Protein AF-A0A496R1T3-F1 (afdb_monomer)

Solvent-accessible surface area (backbone atoms only — not comparable to full-atom values): 15793 Å² total; per-residue (Å²): 107,71,76,60,52,55,61,64,34,59,62,26,59,26,35,35,43,30,29,29,73,72,71,36,55,93,77,32,65,28,34,43,24,35,41,36,30,71,54,99,88,40,84,46,72,52,72,82,45,77,46,49,70,87,50,80,27,52,88,63,55,37,77,78,79,45,58,57,41,78,50,50,52,83,79,49,95,59,96,54,67,62,64,52,44,70,74,50,33,68,53,67,71,58,46,65,71,72,42,83,74,76,71,56,28,39,38,38,36,47,56,90,53,44,37,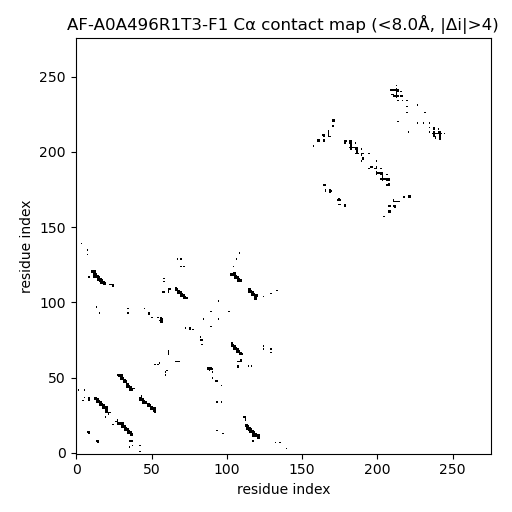38,36,40,31,32,54,68,74,85,86,52,74,66,54,54,53,52,49,50,54,51,50,53,49,53,50,50,55,50,51,51,53,53,50,50,52,50,51,54,50,51,49,52,51,51,50,50,49,51,23,44,56,39,32,64,63,43,98,55,56,68,65,54,48,53,50,49,14,53,49,42,20,53,50,34,46,73,72,68,48,56,69,69,57,12,54,48,45,13,61,56,47,40,48,66,59,40,12,44,62,82,43,60,71,68,65,62,47,86,74,83,74,52,78,67,54,47,57,56,58,62,44,21,55,58,45,22,50,51,53,55,50,49,55,59,66,68,53,79,67,77,74,78,85,70,78,72,72,77,76,79,70,82,83,78,86,88,76,83,89,129

Foldseek 3Di:
DQVLLVVVQVQFQKKKKWFFPVLFVVPGQWIWIWMWGDDPNDIDIDDIDIGGPPDPA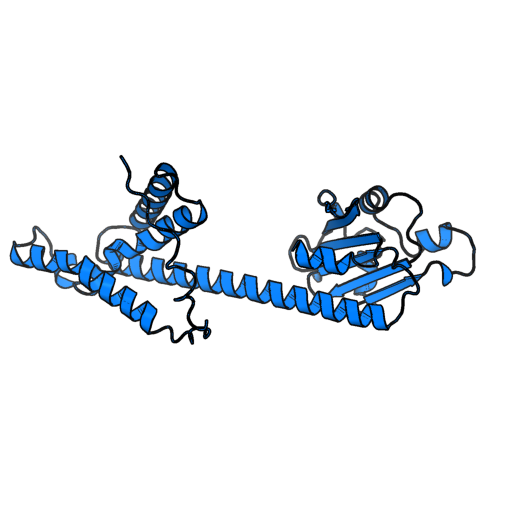VQNVCVPDDQKDKDALVVDPDPDPVVVCVNHPDDVSNDVVSDDDAFRIWMWGDDRTMIMITGHGHDDDDVVVVVVVVVSVVVVVVVVVVVVVVVVVVVVVLVVLLVLLQVLCVLPPDDSVVLQVQLVVQLVVCVVVVHDNVVSNVRSSCSSLQQSLSVVPSPLSNDPDDDDPVSVVVSVCSNVSSVVVVVVVVVVPPPPPPPPPDPVPVPPPPDDDDDD

pLDDT: mean 76.3, std 15.64, range [31.02, 96.81]

Structure (mmCIF, N/CA/C/O backbone):
data_AF-A0A496R1T3-F1
#
_entry.id   AF-A0A496R1T3-F1
#
loop_
_atom_site.group_PDB
_atom_site.id
_atom_site.type_symbol
_atom_site.label_atom_id
_atom_site.label_alt_id
_atom_site.label_comp_id
_atom_site.label_asym_id
_atom_site.label_entity_id
_atom_site.label_seq_id
_atom_site.pdbx_PDB_ins_code
_atom_site.Cartn_x
_atom_site.Cartn_y
_atom_site.Cartn_z
_atom_site.occupancy
_atom_site.B_iso_or_equiv
_atom_site.auth_seq_id
_atom_site.auth_comp_id
_atom_site.auth_asym_id
_atom_site.auth_atom_id
_atom_site.pdbx_PDB_model_num
ATOM 1 N N . MET A 1 1 ? 0.127 5.189 -9.008 1.00 46.97 1 MET A N 1
ATOM 2 C CA . MET A 1 1 ? 1.028 4.352 -9.832 1.00 46.97 1 MET A CA 1
ATOM 3 C C . MET A 1 1 ? 0.941 4.765 -11.296 1.00 46.97 1 MET A C 1
ATOM 5 O O . MET A 1 1 ? 1.967 5.135 -11.834 1.00 46.97 1 MET A O 1
ATOM 9 N N . LEU A 1 2 ? -0.257 4.843 -11.892 1.00 46.09 2 LEU A N 1
ATOM 10 C CA . LEU A 1 2 ? -0.454 5.282 -13.287 1.00 46.09 2 LEU A CA 1
ATOM 11 C C . LEU A 1 2 ? 0.242 6.611 -13.676 1.00 46.09 2 LEU A C 1
ATOM 13 O O . LEU A 1 2 ? 0.930 6.594 -14.689 1.00 46.09 2 LEU A O 1
ATOM 17 N N . PRO A 1 3 ? 0.190 7.706 -12.879 1.00 49.66 3 PRO A N 1
ATOM 18 C CA . PRO A 1 3 ? 0.838 8.973 -13.257 1.00 49.66 3 PRO A CA 1
ATOM 19 C C . PRO A 1 3 ? 2.373 8.926 -13.213 1.00 49.66 3 PRO A C 1
ATOM 21 O O . PRO A 1 3 ? 3.046 9.712 -13.868 1.00 49.66 3 PRO A O 1
ATOM 24 N N . ILE A 1 4 ? 2.922 8.019 -12.397 1.00 56.12 4 ILE A N 1
ATOM 25 C CA . ILE A 1 4 ? 4.369 7.828 -12.235 1.00 56.12 4 ILE A CA 1
ATOM 26 C C . ILE A 1 4 ? 4.884 6.955 -13.378 1.00 56.12 4 ILE A C 1
ATOM 28 O O . ILE A 1 4 ? 5.899 7.257 -13.982 1.00 56.12 4 ILE A O 1
ATOM 32 N N . VAL A 1 5 ? 4.155 5.892 -13.724 1.00 57.41 5 VAL A N 1
ATOM 33 C CA . VAL A 1 5 ? 4.548 5.019 -14.835 1.00 57.41 5 VAL A CA 1
ATOM 34 C C . VAL A 1 5 ? 4.438 5.758 -16.171 1.00 57.41 5 VAL A C 1
ATOM 36 O O . VAL A 1 5 ? 5.324 5.607 -17.003 1.00 57.41 5 VAL A O 1
ATOM 39 N N . SER A 1 6 ? 3.421 6.611 -16.357 1.00 59.03 6 SER A N 1
ATOM 40 C CA . SER A 1 6 ? 3.278 7.407 -17.582 1.00 59.03 6 SER A CA 1
ATOM 41 C C . SER A 1 6 ? 4.436 8.382 -17.807 1.00 59.03 6 SER A C 1
ATOM 43 O O . SER A 1 6 ? 4.857 8.557 -18.946 1.00 59.03 6 SER A O 1
ATOM 45 N N . SER A 1 7 ? 4.975 8.997 -16.746 1.00 63.44 7 SER A N 1
ATOM 46 C CA . SER A 1 7 ? 6.133 9.892 -16.876 1.00 63.44 7 SER A CA 1
ATOM 47 C C . SER A 1 7 ? 7.436 9.137 -17.136 1.00 63.44 7 SER A C 1
ATOM 49 O O . SER A 1 7 ? 8.342 9.689 -17.748 1.00 63.44 7 SER A O 1
ATOM 51 N N . TRP A 1 8 ? 7.531 7.873 -16.718 1.00 64.12 8 TRP A N 1
ATOM 52 C CA . TRP A 1 8 ? 8.707 7.033 -16.968 1.00 64.12 8 TRP A CA 1
ATOM 53 C C . TRP A 1 8 ? 8.706 6.422 -18.366 1.00 64.12 8 TRP A C 1
ATOM 55 O O . TRP A 1 8 ? 9.765 6.126 -18.907 1.00 64.12 8 TRP A O 1
ATOM 65 N N . THR A 1 9 ? 7.527 6.221 -18.957 1.00 62.62 9 THR A N 1
ATOM 66 C CA . THR A 1 9 ? 7.392 5.816 -20.362 1.00 62.62 9 THR A CA 1
ATOM 67 C C . THR A 1 9 ? 7.588 6.978 -21.335 1.00 62.62 9 THR A C 1
ATOM 69 O O . THR A 1 9 ? 7.660 6.749 -22.537 1.00 62.62 9 THR A O 1
ATOM 72 N N . ASP A 1 10 ? 7.675 8.222 -20.856 1.00 68.88 10 ASP A N 1
ATOM 73 C CA . ASP A 1 10 ? 7.915 9.368 -21.731 1.00 68.88 10 ASP A CA 1
ATOM 74 C C . ASP A 1 10 ? 9.342 9.312 -22.299 1.00 68.88 10 ASP A C 1
ATOM 76 O O . ASP A 1 10 ? 10.330 9.236 -21.567 1.00 68.88 10 ASP A O 1
ATOM 80 N N . GLY A 1 11 ? 9.449 9.262 -23.626 1.00 77.25 11 GLY A N 1
ATOM 81 C CA . GLY A 1 11 ? 10.714 9.046 -24.331 1.00 77.25 11 GLY A CA 1
ATOM 82 C C . GLY A 1 11 ? 11.267 7.614 -24.289 1.00 77.25 11 GLY A C 1
ATOM 83 O O . GLY A 1 11 ? 12.341 7.393 -24.846 1.00 77.25 11 GLY A O 1
ATOM 84 N N . TRP A 1 12 ? 10.564 6.644 -23.692 1.00 86.00 12 TRP A N 1
ATOM 85 C CA . TRP A 1 12 ? 10.943 5.223 -23.670 1.00 86.00 12 TRP A CA 1
ATOM 86 C C . TRP A 1 12 ? 9.886 4.364 -24.364 1.00 86.00 12 TRP A C 1
ATOM 88 O O . TRP A 1 12 ? 8.688 4.561 -24.173 1.00 86.00 12 TRP A O 1
ATOM 98 N N . ARG A 1 13 ? 10.299 3.349 -25.132 1.00 87.38 13 ARG A N 1
ATOM 99 C CA . ARG A 1 13 ? 9.341 2.430 -25.773 1.00 87.38 13 ARG A CA 1
ATOM 100 C C . ARG A 1 13 ? 8.547 1.624 -24.748 1.00 87.38 13 ARG A C 1
ATOM 102 O O . ARG A 1 13 ? 7.361 1.370 -24.948 1.00 87.38 13 ARG A O 1
ATOM 109 N N . ALA A 1 14 ? 9.205 1.185 -23.679 1.00 90.06 14 ALA A N 1
ATOM 110 C CA . ALA A 1 14 ? 8.584 0.390 -22.631 1.00 90.06 14 ALA A CA 1
ATOM 111 C C . ALA A 1 14 ? 9.395 0.424 -21.334 1.00 90.06 14 ALA A C 1
ATOM 113 O O . ALA A 1 14 ? 10.600 0.667 -21.348 1.00 90.06 14 ALA A O 1
ATOM 114 N N . VAL A 1 15 ? 8.742 0.099 -20.220 1.00 89.88 15 VAL A N 1
ATOM 115 C CA . VAL A 1 15 ? 9.370 -0.036 -18.903 1.00 89.88 15 VAL A CA 1
ATOM 116 C C . VAL A 1 15 ? 8.889 -1.318 -18.230 1.00 89.88 15 VAL A C 1
ATOM 118 O O . VAL A 1 15 ? 7.698 -1.601 -18.200 1.00 89.88 15 VAL A O 1
ATOM 121 N N . PHE A 1 16 ? 9.797 -2.103 -17.664 1.00 90.12 16 PHE A N 1
ATOM 122 C CA . PHE A 1 16 ? 9.504 -3.246 -16.808 1.00 90.12 16 PHE A CA 1
ATOM 123 C C . PHE A 1 16 ? 9.800 -2.892 -15.355 1.00 90.12 16 PHE A C 1
ATOM 125 O O . PHE A 1 16 ? 10.915 -2.490 -15.038 1.00 90.12 16 PHE A O 1
ATOM 132 N N . ILE A 1 17 ? 8.815 -3.052 -14.474 1.00 88.12 17 ILE A N 1
ATOM 133 C CA . ILE A 1 17 ? 8.939 -2.767 -13.040 1.00 88.12 17 ILE A CA 1
ATOM 134 C C . ILE A 1 17 ? 8.684 -4.057 -12.275 1.00 88.12 17 ILE A C 1
ATOM 136 O O . ILE A 1 17 ? 7.633 -4.675 -12.455 1.00 88.12 17 ILE A O 1
ATOM 140 N N . ALA A 1 18 ? 9.607 -4.446 -11.400 1.00 87.56 18 ALA A N 1
ATOM 141 C CA . ALA A 1 18 ? 9.494 -5.651 -10.590 1.00 87.56 18 ALA A CA 1
ATOM 142 C C . ALA A 1 18 ? 9.900 -5.425 -9.135 1.00 87.56 18 ALA A C 1
ATOM 144 O O . ALA A 1 18 ? 10.711 -4.555 -8.828 1.00 87.56 18 ALA A O 1
ATOM 145 N N . VAL A 1 19 ? 9.342 -6.258 -8.258 1.00 84.88 19 VAL A N 1
ATOM 146 C CA . VAL A 1 19 ? 9.676 -6.349 -6.833 1.00 84.88 19 VAL A CA 1
ATOM 147 C C . VAL A 1 19 ? 10.066 -7.781 -6.474 1.00 84.88 19 VAL A C 1
ATOM 149 O O . VAL A 1 19 ? 9.606 -8.731 -7.110 1.00 84.88 19 VAL A O 1
ATOM 152 N N . ALA A 1 20 ? 10.872 -7.964 -5.432 1.00 82.19 20 ALA A N 1
ATOM 153 C CA . ALA A 1 20 ? 11.133 -9.285 -4.864 1.00 82.19 20 ALA A CA 1
ATOM 154 C C . ALA A 1 20 ? 9.853 -9.918 -4.308 1.00 82.19 20 ALA A C 1
ATOM 156 O O . ALA A 1 20 ? 9.056 -9.258 -3.635 1.00 82.19 20 ALA A O 1
ATOM 157 N N . ASP A 1 21 ? 9.695 -11.223 -4.526 1.00 80.06 21 ASP A N 1
ATOM 158 C CA . ASP A 1 21 ? 8.526 -11.995 -4.094 1.00 80.06 21 ASP A CA 1
ATOM 159 C C . ASP A 1 21 ? 8.270 -11.969 -2.577 1.00 80.06 21 ASP A C 1
ATOM 161 O O . ASP A 1 21 ? 7.126 -12.037 -2.133 1.00 80.06 21 ASP A O 1
ATOM 165 N N . ASN A 1 22 ? 9.318 -11.799 -1.780 1.00 75.06 22 ASN A N 1
ATOM 166 C CA . ASN A 1 22 ? 9.272 -11.706 -0.322 1.00 75.06 22 ASN A CA 1
ATOM 167 C C . ASN A 1 22 ? 9.610 -10.301 0.218 1.00 75.06 22 ASN A C 1
ATOM 169 O O . ASN A 1 22 ? 9.824 -10.156 1.423 1.00 75.06 22 ASN A O 1
ATOM 173 N N . ARG A 1 23 ? 9.693 -9.279 -0.651 1.00 68.56 23 ARG A N 1
ATOM 174 C CA . ARG A 1 23 ? 10.142 -7.911 -0.304 1.00 68.56 23 ARG A CA 1
ATOM 175 C C . ARG A 1 23 ? 11.500 -7.868 0.418 1.00 68.56 23 ARG A C 1
ATOM 177 O O . ARG A 1 23 ? 11.750 -6.984 1.234 1.00 68.56 23 ARG A O 1
ATOM 184 N N . ASN A 1 24 ? 12.342 -8.869 0.166 1.00 69.19 24 ASN A N 1
ATOM 185 C CA . ASN A 1 24 ? 13.710 -8.959 0.650 1.00 69.19 24 ASN A CA 1
ATOM 186 C C . ASN A 1 24 ? 14.579 -9.584 -0.446 1.00 69.19 24 ASN A C 1
ATOM 188 O O . ASN A 1 24 ? 14.641 -10.804 -0.592 1.00 69.19 24 ASN A O 1
ATOM 192 N N . TYR A 1 25 ? 15.281 -8.738 -1.193 1.00 67.94 25 TYR A N 1
ATOM 193 C CA . TYR A 1 25 ? 16.051 -9.147 -2.367 1.00 67.94 25 TYR A CA 1
ATOM 194 C C . TYR A 1 25 ? 17.162 -10.159 -2.081 1.00 67.94 25 TYR A C 1
ATOM 196 O O . TYR A 1 25 ? 17.387 -11.059 -2.891 1.00 67.94 25 TYR A O 1
ATOM 204 N N . GLU A 1 26 ? 17.812 -10.090 -0.917 1.00 69.50 26 GLU A N 1
ATOM 205 C CA . GLU A 1 26 ? 18.853 -11.057 -0.539 1.00 69.50 26 GLU A CA 1
ATOM 206 C C . GLU A 1 26 ? 18.288 -12.479 -0.444 1.00 69.50 26 GLU A C 1
ATOM 208 O O . GLU A 1 26 ? 18.919 -13.453 -0.870 1.00 69.50 26 GLU A O 1
ATOM 213 N N . LYS A 1 27 ? 17.062 -12.586 0.076 1.00 74.19 27 LYS A N 1
ATOM 214 C CA . LYS A 1 27 ? 16.345 -13.848 0.278 1.00 74.19 27 LYS A CA 1
ATOM 215 C C . LYS A 1 27 ? 15.375 -14.179 -0.857 1.00 74.19 27 LYS A C 1
ATOM 217 O O . LYS A 1 27 ? 14.713 -15.212 -0.782 1.00 74.19 27 LYS A O 1
ATOM 222 N N . ALA A 1 28 ? 15.225 -13.300 -1.845 1.00 75.38 28 ALA A N 1
ATOM 223 C CA . ALA A 1 28 ? 14.232 -13.442 -2.901 1.00 75.38 28 ALA A CA 1
ATOM 224 C C . ALA A 1 28 ? 14.527 -14.672 -3.756 1.00 75.38 28 ALA A C 1
ATOM 226 O O . ALA A 1 28 ? 15.677 -14.926 -4.129 1.00 75.38 28 ALA A O 1
ATOM 227 N N . THR A 1 29 ? 13.476 -15.423 -4.081 1.00 82.81 29 THR A N 1
ATOM 228 C CA . THR A 1 29 ? 13.584 -16.567 -5.004 1.00 82.81 29 THR A CA 1
ATOM 229 C C . THR A 1 29 ? 13.196 -16.180 -6.425 1.00 82.81 29 THR A C 1
ATOM 231 O O . THR A 1 29 ? 13.615 -16.825 -7.384 1.00 82.81 29 THR A O 1
ATOM 234 N N . ALA A 1 30 ? 12.434 -15.095 -6.566 1.00 86.25 30 ALA A N 1
ATOM 235 C CA . ALA A 1 30 ? 12.077 -14.514 -7.844 1.00 86.25 30 ALA A CA 1
ATOM 236 C C . ALA A 1 30 ? 11.735 -13.028 -7.714 1.00 86.25 30 ALA A C 1
ATOM 238 O O . ALA A 1 30 ? 11.396 -12.523 -6.641 1.00 86.25 30 ALA A O 1
ATOM 239 N N . LEU A 1 31 ? 11.740 -12.368 -8.863 1.00 86.56 31 LEU A N 1
ATOM 240 C CA . LEU A 1 31 ? 11.174 -11.048 -9.073 1.00 86.56 31 LEU A CA 1
ATOM 241 C C . LEU A 1 31 ? 9.796 -11.204 -9.702 1.00 86.56 31 LEU A C 1
ATOM 243 O O . LEU A 1 31 ? 9.613 -12.012 -10.611 1.00 86.56 31 LEU A O 1
ATOM 247 N N . ILE A 1 32 ? 8.830 -10.431 -9.227 1.00 89.62 32 ILE A N 1
ATOM 248 C CA . ILE A 1 32 ? 7.476 -10.389 -9.769 1.00 89.62 32 ILE A CA 1
ATOM 249 C C . ILE A 1 32 ? 7.220 -8.962 -10.232 1.00 89.62 32 ILE A C 1
ATOM 251 O O . ILE A 1 32 ? 7.352 -8.018 -9.452 1.00 89.62 32 ILE A O 1
ATOM 255 N N . GLY A 1 33 ? 6.875 -8.801 -11.504 1.00 90.44 33 GLY A N 1
ATOM 256 C CA . GLY A 1 33 ? 6.740 -7.483 -12.105 1.00 90.44 33 GLY A CA 1
ATOM 257 C C . GLY A 1 33 ? 5.793 -7.423 -13.286 1.00 90.44 33 GLY A C 1
ATOM 258 O O . GLY A 1 33 ? 5.216 -8.424 -13.697 1.00 90.44 33 GLY A O 1
ATOM 259 N N . HIS A 1 34 ? 5.656 -6.226 -13.838 1.00 92.75 34 HIS A N 1
ATOM 260 C CA . HIS A 1 34 ? 4.832 -5.936 -15.003 1.00 92.75 34 HIS A CA 1
ATOM 261 C C . HIS A 1 34 ? 5.638 -5.104 -15.996 1.00 92.75 34 HIS A C 1
ATOM 263 O O . HIS A 1 34 ? 6.414 -4.231 -15.601 1.00 92.75 34 HIS A O 1
ATOM 269 N N . ALA A 1 35 ? 5.450 -5.375 -17.284 1.00 91.44 35 ALA A N 1
ATOM 270 C CA . ALA A 1 35 ? 5.918 -4.513 -18.356 1.00 91.44 35 ALA A CA 1
ATOM 271 C C . ALA A 1 35 ? 4.822 -3.510 -18.727 1.00 91.44 35 ALA A C 1
ATOM 273 O O . ALA A 1 35 ? 3.636 -3.828 -18.658 1.00 91.44 35 ALA A O 1
ATOM 274 N N . PHE A 1 36 ? 5.225 -2.309 -19.113 1.00 91.19 36 PHE A N 1
ATOM 275 C CA . PHE A 1 36 ? 4.362 -1.179 -19.419 1.00 91.19 36 PHE A CA 1
ATOM 276 C C . PHE A 1 36 ? 4.834 -0.498 -20.699 1.00 91.19 36 PHE A C 1
ATOM 278 O O . PHE A 1 36 ? 6.037 -0.404 -20.936 1.00 91.19 36 PHE A O 1
ATOM 285 N N . ARG A 1 37 ? 3.901 -0.006 -21.513 1.00 89.62 37 ARG A N 1
ATOM 286 C CA . ARG A 1 37 ? 4.180 0.817 -22.700 1.00 89.62 37 ARG A CA 1
ATOM 287 C C . ARG A 1 37 ? 2.995 1.721 -23.014 1.00 89.62 37 ARG A C 1
ATOM 289 O O . ARG A 1 37 ? 1.890 1.453 -22.548 1.00 89.62 37 ARG A O 1
ATOM 296 N N . ILE A 1 38 ? 3.223 2.761 -23.809 1.00 85.56 38 ILE A N 1
ATOM 297 C CA . ILE A 1 38 ? 2.146 3.616 -24.315 1.00 85.56 38 ILE A CA 1
ATOM 298 C C . ILE A 1 38 ? 1.707 3.105 -25.692 1.00 85.56 38 ILE A C 1
ATOM 300 O O . ILE A 1 38 ? 2.520 3.009 -26.609 1.00 85.56 38 ILE A O 1
ATOM 304 N N . GLU A 1 39 ? 0.419 2.812 -25.851 1.00 83.31 39 GLU A N 1
ATOM 305 C CA . GLU A 1 39 ? -0.215 2.515 -27.138 1.00 83.31 39 GLU A CA 1
ATOM 306 C C . GLU A 1 39 ? -1.395 3.455 -27.358 1.00 83.31 39 GLU A C 1
ATOM 308 O O . GLU A 1 39 ? -2.288 3.539 -26.524 1.00 83.31 39 GLU A O 1
ATOM 313 N N . GLY A 1 40 ? -1.406 4.198 -28.469 1.00 81.38 40 GLY A N 1
ATOM 314 C 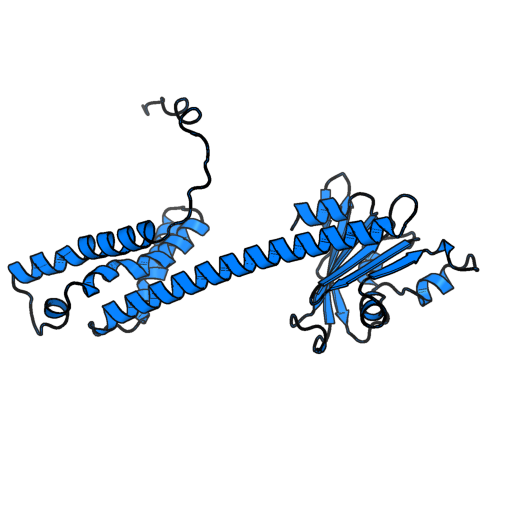CA . GLY A 1 40 ? -2.516 5.110 -28.777 1.00 81.38 40 GLY A CA 1
ATOM 315 C C . GLY A 1 40 ? -2.741 6.226 -27.743 1.00 81.38 40 GLY A C 1
ATOM 316 O O . GLY A 1 40 ? -3.828 6.789 -27.697 1.00 81.38 40 GLY A O 1
ATOM 317 N N . GLY A 1 41 ? -1.735 6.543 -26.918 1.00 80.75 41 GLY A N 1
ATOM 318 C CA . GLY A 1 41 ? -1.845 7.502 -25.811 1.00 80.75 41 GLY A CA 1
ATOM 319 C C . GLY A 1 41 ? -2.312 6.890 -24.486 1.00 80.75 41 GLY A C 1
ATOM 320 O O . GLY A 1 41 ? -2.348 7.594 -23.480 1.00 80.75 41 GLY A O 1
ATOM 321 N N . GLU A 1 42 ? -2.616 5.591 -24.454 1.00 83.19 42 GLU A N 1
ATOM 322 C CA . GLU A 1 42 ? -3.003 4.875 -23.240 1.00 83.19 42 GLU A CA 1
ATOM 323 C C . GLU A 1 42 ? -1.862 4.008 -22.706 1.00 83.19 42 GLU A C 1
ATOM 325 O O . GLU A 1 42 ? -1.066 3.442 -23.458 1.00 83.19 42 GLU A O 1
ATOM 330 N N . LEU A 1 43 ? -1.785 3.894 -21.378 1.00 84.94 43 LEU A N 1
ATOM 331 C CA . LEU A 1 43 ? -0.814 3.033 -20.715 1.00 84.94 43 LEU A CA 1
ATOM 332 C C . LEU A 1 43 ? -1.320 1.587 -20.704 1.00 84.94 43 LEU A C 1
ATOM 334 O O . LEU A 1 43 ? -2.291 1.266 -20.019 1.00 84.94 43 LEU A O 1
ATOM 338 N N . VAL A 1 44 ? -0.609 0.705 -21.399 1.00 89.88 44 VAL A N 1
ATOM 339 C CA . VAL A 1 44 ? -0.893 -0.731 -21.467 1.00 89.88 44 VAL A CA 1
ATOM 340 C C . VAL A 1 44 ? 0.094 -1.487 -20.586 1.00 89.88 44 VAL A C 1
ATOM 342 O O . VAL A 1 44 ? 1.294 -1.209 -20.617 1.00 89.88 44 VAL A O 1
ATOM 345 N N . SER A 1 45 ? -0.396 -2.458 -19.810 1.00 92.31 45 SER A N 1
ATOM 346 C CA . SER A 1 45 ? 0.423 -3.302 -18.936 1.00 92.31 45 SER A CA 1
ATOM 347 C C . SER A 1 45 ? 0.346 -4.784 -19.300 1.00 92.31 45 SER A C 1
ATOM 349 O O . SER A 1 45 ? -0.664 -5.279 -19.802 1.00 92.31 45 SER A O 1
ATOM 351 N N . SER A 1 46 ? 1.426 -5.517 -19.035 1.00 92.50 46 SER A N 1
ATOM 352 C CA . SER A 1 46 ? 1.452 -6.972 -19.147 1.00 92.50 46 SER A CA 1
ATOM 353 C C . SER A 1 46 ? 0.780 -7.637 -17.936 1.00 92.50 46 SER A C 1
ATOM 355 O O . SER A 1 46 ? 0.749 -7.061 -16.838 1.00 92.50 46 SER A O 1
ATOM 357 N N . PRO A 1 47 ? 0.356 -8.909 -18.059 1.00 92.06 47 PRO A N 1
ATOM 358 C CA . PRO A 1 47 ? 0.170 -9.778 -16.899 1.00 92.06 47 PRO A CA 1
ATOM 359 C C . PRO A 1 47 ? 1.427 -9.813 -16.016 1.00 92.06 47 PRO A C 1
ATOM 361 O O . PRO A 1 47 ? 2.517 -9.447 -16.463 1.00 92.06 47 PRO A O 1
ATOM 364 N N . ALA A 1 48 ? 1.282 -10.268 -14.770 1.00 91.56 48 ALA A N 1
ATOM 365 C CA . ALA A 1 48 ? 2.420 -10.415 -13.869 1.00 91.56 48 ALA A CA 1
ATOM 366 C C . ALA A 1 48 ? 3.434 -11.423 -14.437 1.00 91.56 48 ALA A C 1
ATOM 368 O O . ALA A 1 48 ? 3.090 -12.560 -14.761 1.00 91.56 48 ALA A O 1
ATOM 369 N N . ILE A 1 49 ? 4.690 -11.003 -14.539 1.00 91.94 49 ILE A N 1
ATOM 370 C CA . ILE A 1 49 ? 5.819 -11.795 -15.017 1.00 91.94 49 ILE A CA 1
ATOM 371 C C . ILE A 1 49 ? 6.666 -12.167 -13.803 1.00 91.94 49 ILE A C 1
ATOM 373 O O . ILE A 1 49 ? 7.128 -11.291 -13.071 1.00 91.94 49 ILE A O 1
ATOM 377 N N . ARG A 1 50 ? 6.882 -13.469 -13.600 1.00 90.94 50 ARG A N 1
ATOM 378 C CA . ARG A 1 50 ? 7.791 -13.998 -12.579 1.00 90.94 50 ARG A CA 1
ATOM 379 C C . ARG A 1 50 ? 9.127 -14.345 -13.231 1.00 90.94 50 ARG A C 1
ATOM 381 O O . ARG A 1 50 ? 9.155 -15.162 -14.143 1.00 90.94 50 ARG A O 1
ATOM 388 N N . ILE A 1 51 ? 10.212 -13.747 -12.749 1.00 88.00 51 ILE A N 1
ATOM 389 C CA . ILE A 1 51 ? 11.582 -14.008 -13.203 1.00 88.00 51 ILE A CA 1
ATOM 390 C C . ILE A 1 51 ? 12.352 -14.633 -12.038 1.00 88.00 51 ILE A C 1
ATOM 392 O O . ILE A 1 51 ? 12.603 -13.961 -11.037 1.00 88.00 51 ILE A O 1
ATOM 396 N N . GLY A 1 52 ? 12.691 -15.918 -12.141 1.00 85.00 52 GLY A N 1
ATOM 397 C CA . GLY A 1 52 ? 13.451 -16.633 -11.111 1.00 85.00 52 GLY A CA 1
ATOM 398 C C . GLY A 1 52 ? 14.905 -16.163 -11.004 1.00 85.00 52 GLY A C 1
ATOM 399 O O . GLY A 1 52 ? 15.433 -15.542 -11.931 1.00 85.00 52 GLY A O 1
ATOM 400 N N . LYS A 1 53 ? 15.542 -16.430 -9.858 1.00 81.50 53 LYS A N 1
ATOM 401 C CA . LYS A 1 53 ? 16.938 -16.048 -9.552 1.00 81.50 53 LYS A CA 1
ATOM 402 C C . LYS A 1 53 ? 17.978 -16.757 -10.420 1.00 81.50 53 LYS A C 1
ATOM 404 O O . LYS A 1 53 ? 19.088 -16.266 -10.581 1.00 81.50 53 LYS A O 1
ATOM 409 N N . GLU A 1 54 ? 17.601 -17.894 -10.984 1.00 79.31 54 GLU A N 1
ATOM 410 C CA . GLU A 1 54 ? 18.358 -18.679 -11.955 1.00 79.31 54 GLU A CA 1
ATOM 411 C C . GLU A 1 54 ? 18.381 -18.068 -13.364 1.00 79.31 54 GLU A C 1
ATOM 413 O O . GLU A 1 54 ? 19.111 -18.549 -14.222 1.00 79.31 54 GLU A O 1
ATOM 418 N N . SER A 1 55 ? 17.579 -17.030 -13.616 1.00 79.12 55 SER A N 1
ATOM 419 C CA . SER A 1 55 ? 17.538 -16.346 -14.907 1.00 79.12 55 SER A CA 1
ATOM 420 C C . SER A 1 55 ? 18.797 -15.510 -15.137 1.00 79.12 55 SER A C 1
ATOM 422 O O . SER A 1 55 ? 19.175 -14.705 -14.288 1.00 79.12 55 SER A O 1
ATOM 424 N N . ASP A 1 56 ? 19.366 -15.589 -16.340 1.00 72.62 56 ASP A N 1
ATOM 425 C CA . ASP A 1 56 ? 20.491 -14.740 -16.762 1.00 72.62 56 ASP A CA 1
ATOM 426 C C . ASP A 1 56 ? 20.088 -13.290 -17.075 1.00 72.62 56 ASP A C 1
ATOM 428 O O . ASP A 1 56 ? 20.917 -12.480 -17.510 1.00 72.62 56 ASP A O 1
ATOM 432 N N . ALA A 1 57 ? 18.810 -12.951 -16.874 1.00 75.62 57 ALA A N 1
ATOM 433 C CA . ALA A 1 57 ? 18.260 -11.670 -17.266 1.00 75.62 57 ALA A CA 1
ATOM 434 C C . ALA A 1 57 ? 18.973 -10.480 -16.597 1.00 75.62 57 ALA A C 1
ATOM 436 O O . ALA A 1 57 ? 19.335 -10.555 -15.418 1.00 75.62 57 ALA A O 1
ATOM 437 N N . PRO A 1 58 ? 19.107 -9.337 -17.307 1.00 68.31 58 PRO A N 1
ATOM 438 C CA . PRO A 1 58 ? 19.789 -8.144 -16.812 1.00 68.31 58 PRO A CA 1
ATOM 439 C C . PRO A 1 58 ? 19.356 -7.711 -15.413 1.00 68.31 58 PRO A C 1
ATOM 441 O O . PRO A 1 58 ? 20.197 -7.230 -14.656 1.00 68.31 58 PRO A O 1
ATOM 444 N N . VAL A 1 59 ? 18.086 -7.941 -15.051 1.00 68.69 59 VAL A N 1
ATOM 445 C CA . VAL A 1 59 ? 17.508 -7.690 -13.717 1.00 68.69 59 VAL A CA 1
ATOM 446 C C . VAL A 1 59 ? 18.391 -8.199 -12.566 1.00 68.69 59 VAL A C 1
ATOM 448 O O . VAL A 1 59 ? 18.446 -7.555 -11.527 1.00 68.69 59 VAL A O 1
ATOM 451 N N . TRP A 1 60 ? 19.126 -9.303 -12.747 1.00 70.38 60 TRP A N 1
ATOM 452 C CA . TRP A 1 60 ? 20.009 -9.864 -11.718 1.00 70.38 60 TRP A CA 1
ATOM 453 C C . TRP A 1 60 ? 21.464 -9.376 -11.813 1.00 70.38 60 TRP A C 1
ATOM 455 O O . TRP A 1 60 ? 22.223 -9.527 -10.855 1.00 70.38 60 TRP A O 1
ATOM 465 N N . ARG A 1 61 ? 21.879 -8.775 -12.940 1.00 64.81 61 ARG A N 1
ATOM 466 C CA . ARG A 1 61 ? 23.257 -8.292 -13.153 1.00 64.81 61 ARG A CA 1
ATOM 467 C C . ARG A 1 61 ? 23.541 -6.949 -12.466 1.00 64.81 61 ARG A C 1
ATOM 469 O O . ARG A 1 61 ? 24.646 -6.776 -11.959 1.00 64.81 61 ARG A O 1
ATOM 476 N N . SER A 1 62 ? 22.569 -6.031 -12.371 1.00 57.50 62 SER A N 1
ATOM 477 C CA . SER A 1 62 ? 22.765 -4.724 -11.692 1.00 57.50 62 SER A CA 1
ATOM 478 C C . SER A 1 62 ? 22.987 -4.831 -10.180 1.00 57.50 62 SER A C 1
ATOM 480 O O . SER A 1 62 ? 23.510 -3.906 -9.569 1.00 57.50 62 SER A O 1
ATOM 482 N N . LEU A 1 63 ? 22.708 -5.994 -9.587 1.00 55.94 63 LEU A N 1
ATOM 483 C CA . LEU A 1 63 ? 22.957 -6.279 -8.171 1.00 55.94 63 LEU A CA 1
ATOM 484 C C . LEU A 1 63 ? 24.441 -6.316 -7.797 1.00 55.94 63 LEU A C 1
ATOM 486 O O . LEU A 1 63 ? 24.775 -6.161 -6.625 1.00 55.94 63 LEU A O 1
ATOM 490 N N . LYS A 1 64 ? 25.330 -6.576 -8.762 1.00 55.38 64 LYS A N 1
ATOM 491 C CA . LYS A 1 64 ? 26.757 -6.785 -8.484 1.00 55.38 64 LYS A CA 1
ATOM 492 C C . LYS A 1 64 ? 27.616 -5.543 -8.693 1.00 55.38 64 LYS A C 1
ATOM 494 O O . LYS A 1 64 ? 28.693 -5.492 -8.112 1.00 55.38 64 LYS A O 1
ATOM 499 N N . ASP A 1 65 ? 27.171 -4.576 -9.501 1.00 53.50 65 ASP A N 1
ATOM 500 C CA . ASP A 1 65 ? 28.138 -3.691 -10.167 1.00 53.50 65 ASP A CA 1
ATOM 501 C C . ASP A 1 65 ? 27.749 -2.214 -10.331 1.00 53.50 65 ASP A C 1
ATOM 503 O O . ASP A 1 65 ? 28.369 -1.536 -11.143 1.00 53.50 65 ASP A O 1
ATOM 507 N N . LYS A 1 66 ? 26.781 -1.713 -9.543 1.00 55.88 66 LYS A N 1
ATOM 508 C CA . LYS A 1 66 ? 26.300 -0.311 -9.382 1.00 55.88 66 LYS A CA 1
ATOM 509 C C . LYS A 1 66 ? 24.780 -0.281 -9.548 1.00 55.88 66 LYS A C 1
ATOM 511 O O . LYS A 1 66 ? 24.248 -0.923 -10.446 1.00 55.88 66 LYS A O 1
ATOM 516 N N . ASN A 1 67 ? 24.104 0.548 -8.750 1.00 66.88 67 ASN A N 1
ATOM 517 C CA . ASN A 1 67 ? 22.642 0.732 -8.702 1.00 66.88 67 ASN A CA 1
ATOM 518 C C . ASN A 1 67 ? 21.956 1.014 -10.063 1.00 66.88 67 ASN A C 1
ATOM 520 O O . ASN A 1 67 ? 20.733 1.031 -10.144 1.00 66.88 67 ASN A O 1
ATOM 524 N N . CYS A 1 68 ? 22.712 1.233 -11.147 1.00 75.38 68 CYS A N 1
ATOM 525 C CA . CYS A 1 68 ? 22.183 1.403 -12.494 1.00 75.38 68 CYS A CA 1
ATOM 526 C C . CYS A 1 68 ? 23.184 0.944 -13.572 1.00 75.38 68 CYS A C 1
ATOM 528 O O . CYS A 1 68 ? 24.358 1.324 -13.542 1.00 75.38 68 CYS A O 1
ATOM 530 N N . ILE A 1 69 ? 22.694 0.172 -14.546 1.00 79.00 69 ILE A N 1
ATOM 531 C CA . ILE A 1 69 ? 23.390 -0.265 -15.761 1.00 79.00 69 ILE A CA 1
ATOM 532 C C . ILE A 1 69 ? 22.759 0.439 -16.966 1.00 79.00 69 ILE A C 1
ATOM 534 O O . ILE A 1 69 ? 21.551 0.357 -17.171 1.00 79.00 69 ILE A O 1
ATOM 538 N N . ILE A 1 70 ? 23.589 1.066 -17.800 1.00 83.12 70 ILE A N 1
ATOM 539 C CA . ILE A 1 70 ? 23.212 1.532 -19.139 1.00 83.12 70 ILE A CA 1
ATOM 540 C C . ILE A 1 70 ? 23.870 0.612 -20.162 1.00 83.12 70 ILE A C 1
ATOM 542 O O . ILE A 1 70 ? 25.071 0.362 -20.073 1.00 83.12 70 ILE A O 1
ATOM 546 N N . ALA A 1 71 ? 23.103 0.160 -21.150 1.00 84.62 71 ALA A N 1
ATOM 547 C CA . ALA A 1 71 ? 23.628 -0.613 -22.264 1.00 84.62 71 ALA A CA 1
ATOM 548 C C . ALA A 1 71 ? 23.061 -0.113 -23.592 1.00 84.62 71 ALA A C 1
ATOM 550 O O . ALA A 1 71 ? 21.862 0.158 -23.706 1.00 84.62 71 ALA A O 1
ATOM 551 N N . ARG A 1 72 ? 23.921 -0.011 -24.607 1.00 86.31 72 ARG A N 1
ATOM 552 C CA . ARG A 1 72 ? 23.527 0.315 -25.980 1.00 86.31 72 ARG A CA 1
ATOM 553 C C . ARG A 1 72 ? 24.058 -0.761 -26.908 1.00 86.31 72 ARG A C 1
ATOM 555 O O . ARG A 1 72 ? 25.212 -1.161 -26.802 1.00 86.31 72 ARG A O 1
ATOM 562 N N . ARG A 1 73 ? 23.232 -1.191 -27.855 1.00 82.38 73 ARG A N 1
ATOM 563 C CA . ARG A 1 73 ? 23.630 -2.154 -28.882 1.00 82.38 73 ARG A CA 1
ATOM 564 C C . ARG A 1 73 ? 24.762 -1.613 -29.757 1.00 82.38 73 ARG A C 1
ATOM 566 O O . ARG A 1 73 ? 25.622 -2.376 -30.166 1.00 82.38 73 ARG A O 1
ATOM 573 N N . SER A 1 74 ? 24.802 -0.298 -29.973 1.00 80.62 74 SER A N 1
ATOM 574 C CA . SER A 1 74 ? 25.882 0.387 -30.695 1.00 80.62 74 SER A CA 1
ATOM 575 C C . SER A 1 74 ? 27.261 0.262 -30.043 1.00 80.62 74 SER A C 1
ATOM 577 O O . SER A 1 74 ? 28.254 0.568 -30.693 1.00 80.62 74 SER A O 1
ATOM 579 N N . ASP A 1 75 ? 27.332 -0.128 -28.766 1.00 80.38 75 ASP A N 1
ATOM 580 C CA . ASP A 1 75 ? 28.602 -0.269 -28.047 1.00 80.38 75 ASP A CA 1
ATOM 581 C C . ASP A 1 75 ? 29.314 -1.596 -28.409 1.00 80.38 75 ASP A C 1
ATOM 583 O O . ASP A 1 75 ? 30.461 -1.808 -28.017 1.00 80.38 75 ASP A O 1
ATOM 587 N N . PHE A 1 76 ? 28.654 -2.480 -29.171 1.00 75.31 76 PHE A N 1
ATOM 588 C CA . PHE A 1 76 ? 29.181 -3.770 -29.616 1.00 75.31 76 PHE A CA 1
ATOM 589 C C . PHE A 1 76 ? 29.765 -3.674 -31.031 1.00 75.31 76 PHE A C 1
ATOM 591 O O . PHE A 1 76 ? 29.237 -2.987 -31.901 1.00 75.31 76 PHE A O 1
ATOM 598 N N . SER A 1 77 ? 30.893 -4.357 -31.247 1.00 63.56 77 SER A N 1
ATOM 599 C CA . SER A 1 77 ? 31.698 -4.243 -32.475 1.00 63.56 77 SER A CA 1
ATOM 600 C C . SER A 1 77 ? 31.157 -5.034 -33.670 1.00 63.56 77 SER A C 1
ATOM 602 O O . SER A 1 77 ? 31.564 -4.782 -34.803 1.00 63.56 77 SER A O 1
ATOM 604 N N . SER A 1 78 ? 30.264 -5.996 -33.423 1.00 59.28 78 SER A N 1
ATOM 605 C CA . SER A 1 78 ? 29.650 -6.829 -34.450 1.00 59.28 78 SER A CA 1
ATOM 606 C C . SER A 1 78 ? 28.211 -6.373 -34.721 1.00 59.28 78 SER A C 1
ATOM 608 O O . SER A 1 78 ? 27.443 -6.137 -33.793 1.00 59.28 78 SER A O 1
ATOM 610 N N . ASP A 1 79 ? 27.804 -6.302 -35.994 1.00 56.69 79 ASP A N 1
ATOM 611 C CA . ASP A 1 79 ? 26.401 -6.059 -36.390 1.00 56.69 79 ASP A CA 1
ATOM 612 C C . ASP A 1 79 ? 25.454 -7.214 -35.980 1.00 56.69 79 ASP A C 1
ATOM 614 O O . ASP A 1 79 ? 24.244 -7.155 -36.212 1.00 56.69 79 ASP A O 1
ATOM 618 N N . SER A 1 80 ? 25.982 -8.283 -35.370 1.00 59.25 80 SER A N 1
ATOM 619 C CA . SER A 1 80 ? 25.212 -9.468 -35.005 1.00 59.25 80 SER A CA 1
ATOM 620 C C . SER A 1 80 ? 24.347 -9.215 -33.765 1.00 59.25 80 SER A C 1
ATOM 622 O O . SER A 1 80 ? 24.838 -8.857 -32.696 1.00 59.25 80 SER A O 1
ATOM 624 N N . ASP A 1 81 ? 23.034 -9.428 -33.898 1.00 68.25 81 ASP A N 1
ATOM 625 C CA . ASP A 1 81 ? 22.072 -9.427 -32.782 1.00 68.25 81 ASP A CA 1
ATOM 626 C C . ASP A 1 81 ? 22.485 -10.384 -31.639 1.00 68.25 81 ASP A C 1
ATOM 628 O O . ASP A 1 81 ? 22.134 -10.177 -30.478 1.00 68.25 81 ASP A O 1
ATOM 632 N N . GLU A 1 82 ? 23.281 -11.405 -31.959 1.00 74.44 82 GLU A N 1
ATOM 633 C CA . GLU A 1 82 ? 23.650 -12.513 -31.079 1.00 74.44 82 GLU A CA 1
ATOM 634 C C . GLU A 1 82 ? 24.514 -12.084 -29.879 1.00 74.44 82 GLU A C 1
ATOM 636 O O . GLU A 1 82 ? 24.274 -12.525 -28.751 1.00 74.44 82 GLU A O 1
ATOM 641 N N . GLU A 1 83 ? 25.476 -11.176 -30.076 1.00 77.88 83 GLU A N 1
ATOM 642 C CA . GLU A 1 83 ? 26.355 -10.689 -29.001 1.00 77.88 83 GLU A CA 1
ATOM 643 C C . GLU A 1 83 ? 25.587 -9.816 -27.991 1.00 77.88 83 GLU A C 1
ATOM 645 O O . GLU A 1 83 ? 25.764 -9.938 -26.772 1.00 77.88 83 GLU A O 1
ATOM 650 N N . TRP A 1 84 ? 24.669 -8.984 -28.494 1.00 80.12 84 TRP A N 1
ATOM 651 C CA . TRP A 1 84 ? 23.781 -8.147 -27.685 1.00 80.12 84 TRP A CA 1
ATOM 652 C C . TRP A 1 84 ? 22.803 -8.991 -26.864 1.00 80.12 84 TRP A C 1
ATOM 654 O O . TRP A 1 84 ? 22.686 -8.802 -25.651 1.00 80.12 84 TRP A O 1
ATOM 664 N N . GLU A 1 85 ? 22.138 -9.954 -27.503 1.00 77.88 85 GLU A N 1
ATOM 665 C CA . GLU A 1 85 ? 21.169 -10.833 -26.846 1.00 77.88 85 GLU A CA 1
ATOM 666 C C . GLU A 1 85 ? 21.817 -11.735 -25.792 1.00 77.88 85 GLU A C 1
ATOM 668 O O . GLU A 1 85 ? 21.239 -11.949 -24.726 1.00 77.88 85 GLU A O 1
ATOM 673 N N . THR A 1 86 ? 23.040 -12.207 -26.043 1.00 81.19 86 THR A N 1
ATOM 674 C CA . THR A 1 86 ? 23.813 -12.993 -25.069 1.00 81.19 86 THR A CA 1
ATOM 675 C C . THR A 1 86 ? 24.263 -12.133 -23.883 1.00 81.19 86 THR A C 1
ATOM 677 O O . THR A 1 86 ? 24.297 -12.584 -22.732 1.00 81.19 86 THR A O 1
ATOM 680 N N . SER A 1 87 ? 24.589 -10.865 -24.139 1.00 78.75 87 SER A N 1
ATOM 681 C CA . SER A 1 87 ? 25.022 -9.925 -23.103 1.00 78.75 87 SER A CA 1
ATOM 682 C C . SER A 1 87 ? 23.864 -9.419 -22.242 1.00 78.75 87 SER A C 1
ATOM 684 O O . SER A 1 87 ? 24.052 -9.216 -21.042 1.00 78.75 87 SER A O 1
ATOM 686 N N . TYR A 1 88 ? 22.667 -9.249 -22.807 1.00 82.19 88 TYR A N 1
ATOM 687 C CA . TYR A 1 88 ? 21.492 -8.746 -22.092 1.00 82.19 88 TYR A CA 1
ATOM 688 C C . TYR A 1 88 ? 20.231 -9.582 -22.382 1.00 82.19 88 TYR A C 1
ATOM 690 O O . TYR A 1 88 ? 19.275 -9.079 -22.980 1.00 82.19 88 TYR A O 1
ATOM 698 N N . PRO A 1 89 ? 20.181 -10.849 -21.928 1.00 84.88 89 PRO A N 1
ATOM 699 C CA . PRO A 1 89 ? 19.099 -11.761 -22.289 1.00 84.88 89 PRO A CA 1
ATOM 700 C C . PRO A 1 89 ? 17.775 -11.353 -21.632 1.00 84.88 89 PRO A C 1
ATOM 702 O O . PRO A 1 89 ? 17.634 -11.328 -20.413 1.00 84.88 89 PRO A O 1
ATOM 705 N N . LEU A 1 90 ? 16.755 -11.033 -22.426 1.00 83.94 90 LEU A N 1
ATOM 706 C CA . LEU A 1 90 ? 15.446 -10.660 -21.885 1.00 83.94 90 LEU A CA 1
ATOM 707 C C . LEU A 1 90 ? 14.597 -11.890 -21.577 1.00 83.94 90 LEU A C 1
ATOM 709 O O . LEU A 1 90 ? 14.563 -12.854 -22.341 1.00 83.94 90 LEU A O 1
ATOM 713 N N . HIS A 1 91 ? 13.833 -11.824 -20.485 1.00 87.31 91 HIS A N 1
ATOM 714 C CA . HIS A 1 91 ? 12.866 -12.868 -20.159 1.00 87.31 91 HIS A CA 1
ATOM 715 C C . HIS A 1 91 ? 11.844 -13.035 -21.308 1.00 87.31 91 HIS A C 1
ATOM 717 O O . HIS A 1 91 ? 11.329 -12.020 -21.791 1.00 87.31 91 HIS A O 1
ATOM 723 N N . PRO A 1 92 ? 11.472 -14.267 -21.719 1.00 87.19 92 PRO A N 1
ATOM 724 C CA . PRO A 1 92 ? 10.609 -14.498 -22.884 1.00 87.19 92 PRO A CA 1
ATOM 725 C C . PRO A 1 92 ? 9.279 -13.735 -22.852 1.00 87.19 92 PRO A C 1
ATOM 727 O O . PRO A 1 92 ? 8.847 -13.201 -23.869 1.00 87.19 92 PRO A O 1
ATOM 730 N N . ALA A 1 93 ? 8.652 -13.619 -21.677 1.00 87.62 93 ALA A N 1
ATOM 731 C CA . ALA A 1 93 ? 7.412 -12.855 -21.522 1.00 87.62 93 ALA A CA 1
ATOM 732 C C . ALA A 1 93 ? 7.611 -11.341 -21.725 1.00 87.62 93 ALA A C 1
ATOM 734 O O . ALA A 1 93 ? 6.757 -10.684 -22.314 1.00 87.62 93 ALA A O 1
ATOM 735 N N . VAL A 1 94 ? 8.752 -10.794 -21.286 1.00 86.94 94 VAL A N 1
ATOM 736 C CA . VAL A 1 94 ? 9.102 -9.384 -21.524 1.00 86.94 94 VAL A CA 1
ATOM 737 C C . VAL A 1 94 ? 9.360 -9.184 -23.014 1.00 86.94 94 VAL A C 1
ATOM 739 O O . VAL A 1 94 ? 8.793 -8.279 -23.613 1.00 86.94 94 VAL A O 1
ATOM 742 N N . ARG A 1 95 ? 10.123 -10.084 -23.643 1.00 86.38 95 ARG A N 1
ATOM 743 C CA . ARG A 1 95 ? 10.375 -10.067 -25.091 1.00 86.38 95 ARG A CA 1
ATOM 744 C C . ARG A 1 95 ? 9.078 -10.111 -25.903 1.00 86.38 95 ARG A C 1
ATOM 746 O O . ARG A 1 95 ? 8.904 -9.313 -26.816 1.00 86.38 95 ARG A O 1
ATOM 753 N N . SER A 1 96 ? 8.160 -11.009 -25.552 1.00 87.94 96 SER A N 1
ATOM 754 C CA . SER A 1 96 ? 6.858 -11.112 -26.216 1.00 87.94 96 SER A CA 1
ATOM 755 C C . SER A 1 96 ? 6.029 -9.835 -26.071 1.00 87.94 96 SER A C 1
ATOM 757 O O . SER A 1 96 ? 5.280 -9.507 -26.984 1.00 87.94 96 SER A O 1
ATOM 759 N N . PHE A 1 97 ? 6.145 -9.129 -24.942 1.00 88.81 97 PHE A N 1
ATOM 760 C CA . PHE A 1 97 ? 5.429 -7.876 -24.702 1.00 88.81 97 PHE A CA 1
ATOM 761 C C . PHE A 1 97 ? 6.048 -6.683 -25.444 1.00 88.81 97 PHE A C 1
ATOM 763 O O . PHE A 1 97 ? 5.317 -5.828 -25.937 1.00 88.81 97 PHE A O 1
ATOM 770 N N . LEU A 1 98 ? 7.382 -6.623 -25.535 1.00 83.62 98 LEU A N 1
ATOM 771 C CA . LEU A 1 98 ? 8.099 -5.582 -26.281 1.00 83.62 98 LEU A CA 1
ATOM 772 C C . LEU A 1 98 ? 7.888 -5.697 -27.798 1.00 83.62 98 LEU A C 1
ATOM 774 O O . LEU A 1 98 ? 7.902 -4.685 -28.498 1.00 83.62 98 LEU A O 1
ATOM 778 N N . GLY A 1 99 ? 7.702 -6.923 -28.296 1.00 80.00 99 GLY A N 1
ATOM 779 C CA . GLY A 1 99 ? 7.654 -7.208 -29.726 1.00 80.00 99 GLY A CA 1
ATOM 780 C C . GLY A 1 99 ? 9.023 -7.074 -30.402 1.00 80.00 99 GLY A C 1
ATOM 781 O O . GLY A 1 99 ? 10.051 -6.873 -29.754 1.00 80.00 99 GLY A O 1
ATOM 782 N N . LEU A 1 100 ? 9.039 -7.215 -31.729 1.00 67.19 100 LEU A N 1
ATOM 783 C CA . LEU A 1 100 ? 10.220 -6.963 -32.560 1.00 67.19 100 LEU A CA 1
ATOM 784 C C . LEU A 1 100 ? 10.154 -5.551 -33.169 1.00 67.19 100 LEU A C 1
ATOM 786 O O . LEU A 1 100 ? 9.055 -5.076 -33.459 1.00 67.19 100 LEU A O 1
ATOM 790 N N . PRO A 1 101 ? 11.304 -4.891 -33.408 1.00 72.88 101 PRO A N 1
ATOM 791 C CA . PRO A 1 101 ? 12.671 -5.371 -33.169 1.00 72.88 101 PRO A CA 1
ATOM 792 C C . PRO A 1 101 ? 13.077 -5.352 -31.684 1.00 72.88 101 PRO A C 1
ATOM 794 O O . PRO A 1 101 ? 12.443 -4.687 -30.857 1.00 72.88 101 PRO A O 1
ATOM 797 N N . TYR A 1 102 ? 14.140 -6.095 -31.354 1.00 75.88 102 TYR A N 1
ATOM 798 C CA . TYR A 1 102 ? 14.760 -6.080 -30.026 1.00 75.88 102 TYR A CA 1
ATOM 799 C C . TYR A 1 102 ? 15.195 -4.674 -29.622 1.00 75.88 102 TYR A C 1
ATOM 801 O O . TYR A 1 102 ? 15.514 -3.865 -30.497 1.00 75.88 102 TYR A O 1
ATOM 809 N N . PRO A 1 103 ? 15.228 -4.375 -28.312 1.00 82.81 103 PRO A N 1
ATOM 810 C CA . PRO A 1 103 ? 15.657 -3.067 -27.874 1.00 82.81 103 PRO A CA 1
ATOM 811 C C . PRO A 1 103 ? 17.121 -2.825 -28.225 1.00 82.81 103 PRO A C 1
ATOM 813 O O . PRO A 1 103 ? 17.981 -3.652 -27.934 1.00 82.81 103 PRO A O 1
ATOM 816 N N . GLY A 1 104 ? 17.388 -1.689 -28.860 1.00 84.81 104 GLY A N 1
ATOM 817 C CA . GLY A 1 104 ? 18.716 -1.197 -29.197 1.00 84.81 104 GLY A CA 1
ATOM 818 C C . GLY A 1 104 ? 19.394 -0.469 -28.039 1.00 84.81 104 GLY A C 1
ATOM 819 O O . GLY A 1 104 ? 20.604 -0.258 -28.079 1.00 84.81 104 GLY A O 1
ATOM 820 N N . ASN A 1 105 ? 18.655 -0.088 -26.996 1.00 87.88 105 ASN A N 1
ATOM 821 C CA . ASN A 1 105 ? 19.240 0.368 -25.739 1.00 87.88 105 ASN A CA 1
ATOM 822 C C . ASN A 1 105 ? 18.351 0.024 -24.538 1.00 87.88 105 ASN A C 1
ATOM 824 O O . ASN A 1 105 ? 17.137 -0.149 -24.671 1.00 87.88 105 ASN A O 1
ATOM 828 N N . LEU A 1 106 ? 18.970 -0.090 -23.365 1.00 88.25 106 LEU A N 1
ATOM 829 C CA . LEU A 1 106 ? 18.266 -0.278 -22.103 1.00 88.25 106 LEU A CA 1
ATOM 830 C C . LEU A 1 106 ? 18.963 0.454 -20.958 1.00 88.25 106 LEU A C 1
ATOM 832 O O . LEU A 1 106 ? 20.183 0.644 -20.954 1.00 88.25 106 LEU A O 1
ATOM 836 N N . LEU A 1 107 ? 18.164 0.814 -19.962 1.00 87.19 107 LEU A N 1
ATOM 837 C CA . LEU A 1 107 ? 18.611 1.273 -18.656 1.00 87.19 107 LEU A CA 1
ATOM 838 C C . LEU A 1 107 ? 17.996 0.351 -17.615 1.00 87.19 107 LEU A C 1
ATOM 840 O O . LEU A 1 107 ? 16.781 0.217 -17.553 1.00 87.19 107 LEU A O 1
ATOM 844 N N . ASN A 1 108 ? 18.832 -0.293 -16.814 1.00 85.69 108 ASN A N 1
ATOM 845 C CA . ASN A 1 108 ? 18.413 -1.172 -15.735 1.00 85.69 108 ASN A CA 1
ATOM 846 C C . ASN A 1 108 ? 18.848 -0.581 -14.397 1.00 85.69 108 ASN A C 1
ATOM 848 O O . ASN A 1 108 ? 20.039 -0.534 -14.097 1.00 85.69 108 ASN A O 1
ATOM 852 N N . TRP A 1 109 ? 17.879 -0.158 -13.603 1.00 82.62 109 TRP A N 1
ATOM 853 C CA . TRP A 1 109 ? 18.060 0.469 -12.308 1.00 82.62 109 TRP A CA 1
ATOM 854 C C . TRP A 1 109 ? 17.551 -0.440 -11.184 1.00 82.62 109 TRP A C 1
ATOM 856 O O . TRP A 1 109 ? 16.557 -1.155 -11.342 1.00 82.62 109 TRP A O 1
ATOM 866 N N . HIS A 1 110 ? 18.237 -0.403 -10.044 1.00 78.75 110 HIS A N 1
ATOM 867 C CA . HIS A 1 110 ? 17.922 -1.186 -8.855 1.00 78.75 110 HIS A CA 1
ATOM 868 C C . HIS A 1 110 ? 18.191 -0.387 -7.568 1.00 78.75 110 HIS A C 1
ATOM 870 O O . HIS A 1 110 ? 19.307 0.093 -7.357 1.00 78.75 110 HIS A O 1
ATOM 876 N N . GLU A 1 111 ? 17.215 -0.371 -6.658 1.00 74.31 111 GLU A N 1
ATOM 877 C CA . GLU A 1 111 ? 17.364 0.097 -5.273 1.00 74.31 111 GLU A CA 1
ATOM 878 C C . GLU A 1 111 ? 16.460 -0.719 -4.354 1.00 74.31 111 GLU A C 1
ATOM 880 O O . GLU A 1 111 ? 15.274 -0.895 -4.640 1.00 74.31 111 GLU A O 1
ATOM 885 N N . GLU A 1 112 ? 17.034 -1.183 -3.241 1.00 70.94 112 GLU A N 1
ATOM 886 C CA . GLU A 1 112 ? 16.396 -1.968 -2.179 1.00 70.94 112 GLU A CA 1
ATOM 887 C C . GLU A 1 112 ? 15.461 -3.081 -2.667 1.00 70.94 112 GLU A C 1
ATOM 889 O O . GLU A 1 112 ? 15.846 -4.247 -2.719 1.00 70.94 112 GLU A O 1
ATOM 894 N N . ASN A 1 113 ? 14.208 -2.705 -2.946 1.00 71.69 113 ASN A N 1
ATOM 895 C CA . ASN A 1 113 ? 13.092 -3.583 -3.226 1.00 71.69 113 ASN A CA 1
ATOM 896 C C . ASN A 1 113 ? 12.486 -3.437 -4.630 1.00 71.69 113 ASN A C 1
ATOM 898 O O . ASN A 1 113 ? 11.445 -4.043 -4.907 1.00 71.69 113 ASN A O 1
ATOM 902 N N . TYR A 1 114 ? 13.096 -2.636 -5.498 1.00 77.12 114 TYR A N 1
ATOM 903 C CA . TYR A 1 114 ? 12.545 -2.326 -6.807 1.00 77.12 114 TYR A CA 1
ATOM 904 C C . TYR A 1 114 ? 13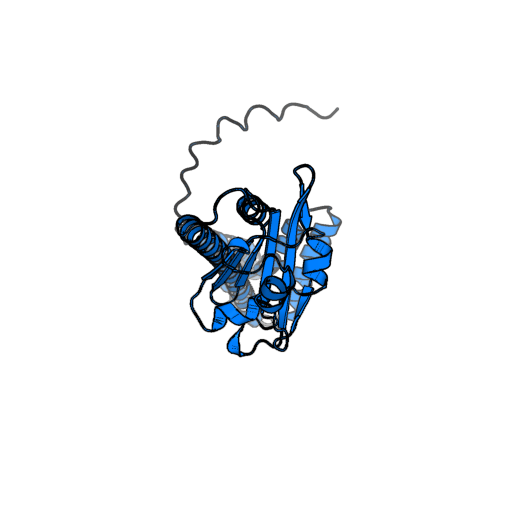.605 -2.467 -7.887 1.00 77.12 114 TYR A C 1
ATOM 906 O O . TYR A 1 114 ? 14.729 -1.985 -7.762 1.00 77.12 114 TYR A O 1
ATOM 914 N N . ILE A 1 115 ? 13.207 -3.114 -8.977 1.00 81.94 115 ILE A N 1
ATOM 915 C CA . ILE A 1 115 ? 13.958 -3.128 -10.224 1.00 81.94 115 ILE A CA 1
ATOM 916 C C . ILE A 1 115 ? 13.117 -2.459 -11.283 1.00 81.94 115 ILE A C 1
ATOM 918 O O . ILE A 1 115 ? 11.920 -2.731 -11.415 1.00 81.94 115 ILE A O 1
ATOM 922 N N . VAL A 1 116 ? 13.774 -1.612 -12.057 1.00 86.00 116 VAL A N 1
ATOM 923 C CA . VAL A 1 116 ? 13.161 -0.909 -13.163 1.00 86.00 116 VAL A CA 1
ATOM 924 C C . VAL A 1 116 ? 14.070 -1.041 -14.371 1.00 86.00 116 VAL A C 1
ATOM 926 O O . VAL A 1 116 ? 15.224 -0.632 -14.327 1.00 86.00 116 VAL A O 1
ATOM 929 N N . ILE A 1 117 ? 13.548 -1.599 -15.460 1.00 87.69 117 ILE A N 1
ATOM 930 C CA . ILE A 1 117 ? 14.245 -1.636 -16.742 1.00 87.69 117 ILE A CA 1
ATOM 931 C C . ILE A 1 117 ? 13.463 -0.821 -17.754 1.00 87.69 117 ILE A C 1
ATOM 933 O O . ILE A 1 117 ? 12.335 -1.173 -18.076 1.00 87.69 117 ILE A O 1
ATOM 937 N N . ALA A 1 118 ? 14.066 0.233 -18.281 1.00 89.06 118 ALA A N 1
ATOM 938 C CA . ALA A 1 118 ? 13.523 1.009 -19.380 1.00 89.06 118 ALA A CA 1
ATOM 939 C C . ALA A 1 118 ? 14.187 0.590 -20.702 1.00 89.06 118 ALA A C 1
ATOM 941 O O . ALA A 1 118 ? 15.392 0.333 -20.746 1.00 89.06 118 ALA A O 1
ATOM 942 N N . PHE A 1 119 ? 13.391 0.486 -21.766 1.00 89.62 119 PHE A N 1
ATOM 943 C CA . PHE A 1 119 ? 13.793 -0.042 -23.071 1.00 89.62 119 PHE A CA 1
ATOM 944 C C . PHE A 1 119 ? 13.582 0.991 -24.176 1.00 89.62 119 PHE A C 1
ATOM 946 O O . PHE A 1 119 ? 12.524 1.618 -24.241 1.00 89.62 119 PHE A O 1
ATOM 953 N N . ASP A 1 120 ? 14.571 1.116 -25.060 1.00 88.62 120 ASP A N 1
ATOM 954 C CA . ASP A 1 120 ? 14.597 2.014 -26.219 1.00 88.62 120 ASP A CA 1
ATOM 955 C C . ASP A 1 120 ? 14.203 3.443 -25.901 1.00 88.62 120 ASP A C 1
ATOM 957 O O . ASP A 1 120 ? 13.121 3.922 -26.257 1.00 88.62 120 ASP A O 1
ATOM 961 N N . LYS A 1 121 ? 15.131 4.146 -25.266 1.00 87.44 121 LYS A N 1
ATOM 962 C CA . LYS A 1 121 ? 15.062 5.590 -25.198 1.00 87.44 121 LYS A CA 1
ATOM 963 C C . LYS A 1 121 ? 15.125 6.168 -26.612 1.00 87.44 121 LYS A C 1
ATOM 965 O O . LYS A 1 121 ? 16.011 5.809 -27.394 1.00 87.44 121 LYS A O 1
ATOM 970 N N . SER A 1 122 ? 14.229 7.098 -26.920 1.00 81.31 122 SER A N 1
ATOM 971 C CA . SER A 1 122 ? 14.325 7.932 -28.112 1.00 81.31 122 SER A CA 1
ATOM 972 C C . SER A 1 122 ? 15.541 8.861 -28.015 1.00 81.31 122 SER A C 1
ATOM 974 O O . SER A 1 122 ? 15.720 9.562 -27.016 1.00 81.31 122 SER A O 1
ATOM 976 N N . GLY A 1 123 ? 16.356 8.898 -29.070 1.00 80.38 123 GLY A N 1
ATOM 977 C CA . GLY A 1 123 ? 17.589 9.687 -29.106 1.00 80.38 123 GLY A CA 1
ATOM 978 C C . GLY A 1 123 ? 18.747 9.032 -28.346 1.00 80.38 123 GLY A C 1
ATOM 979 O O . GLY A 1 123 ? 18.764 7.826 -28.112 1.00 80.38 123 GLY A O 1
ATOM 980 N N . SER A 1 124 ? 19.752 9.829 -27.982 1.00 80.25 124 SER A N 1
ATOM 981 C CA . SER A 1 124 ? 20.943 9.318 -27.300 1.00 80.25 124 SER A CA 1
ATOM 982 C C . SER A 1 124 ? 20.661 9.047 -25.821 1.00 80.25 124 SER A C 1
ATOM 984 O O . SER A 1 124 ? 20.181 9.922 -25.095 1.00 80.25 124 SER A O 1
ATOM 986 N N . LEU A 1 125 ? 20.999 7.840 -25.367 1.00 82.12 125 LEU A N 1
ATOM 987 C CA . LEU A 1 125 ? 21.042 7.485 -23.950 1.00 82.12 125 LEU A CA 1
ATOM 988 C C . LEU A 1 125 ? 22.354 8.006 -23.348 1.00 82.12 125 LEU A C 1
ATOM 990 O O . LEU A 1 125 ? 23.424 7.716 -23.879 1.00 82.12 125 LEU A O 1
ATOM 994 N N . THR A 1 126 ? 22.293 8.775 -22.268 1.00 82.50 126 THR A N 1
ATOM 995 C CA . THR A 1 126 ? 23.415 9.515 -21.664 1.00 82.50 126 THR A CA 1
ATOM 996 C C . THR A 1 126 ? 23.445 9.350 -20.142 1.00 82.50 126 THR A C 1
ATOM 998 O O . THR A 1 126 ? 22.507 8.827 -19.548 1.00 82.50 126 THR A O 1
ATOM 1001 N N . GLU A 1 127 ? 24.505 9.826 -19.481 1.00 79.94 127 GLU A N 1
ATOM 1002 C CA . GLU A 1 127 ? 24.580 9.804 -18.009 1.00 79.94 127 GLU A CA 1
ATOM 1003 C C . GLU A 1 127 ? 23.518 10.709 -17.351 1.00 79.94 127 GLU A C 1
ATOM 1005 O O . GLU A 1 127 ? 23.053 10.414 -16.252 1.00 79.94 127 GLU A O 1
ATOM 1010 N N . LEU A 1 128 ? 23.071 11.769 -18.042 1.00 80.75 128 LEU A N 1
ATOM 1011 C CA . LEU A 1 128 ? 21.965 12.619 -17.578 1.00 80.75 128 LEU A CA 1
ATOM 1012 C C . LEU A 1 128 ? 20.657 11.833 -17.462 1.00 80.75 128 LEU A C 1
ATOM 1014 O O . LEU A 1 128 ? 19.877 12.080 -16.549 1.00 80.75 128 LEU A O 1
ATOM 1018 N N . ASP A 1 129 ? 20.437 10.855 -18.341 1.00 79.75 129 ASP A N 1
ATOM 1019 C CA . ASP A 1 129 ? 19.244 10.009 -18.281 1.00 79.75 129 ASP A CA 1
ATOM 1020 C C . ASP A 1 129 ? 19.256 9.123 -17.057 1.00 79.75 129 ASP A C 1
ATOM 1022 O O . ASP A 1 129 ? 18.233 8.976 -16.403 1.00 79.75 129 ASP A O 1
ATOM 1026 N N . LYS A 1 130 ? 20.426 8.593 -16.699 1.00 77.88 130 LYS A N 1
ATOM 1027 C CA . LYS A 1 130 ? 20.585 7.852 -15.453 1.00 77.88 130 LYS A CA 1
ATOM 1028 C C . LYS A 1 130 ? 20.305 8.727 -14.237 1.00 77.88 130 LYS A C 1
ATOM 1030 O O . LYS A 1 130 ? 19.600 8.265 -13.352 1.00 77.88 130 LYS A O 1
ATOM 1035 N N . GLN A 1 131 ? 20.790 9.968 -14.200 1.00 79.69 131 GLN A N 1
ATOM 1036 C CA . GLN A 1 131 ? 20.490 10.896 -13.098 1.00 79.69 131 GLN A CA 1
ATOM 1037 C C . GLN A 1 131 ? 19.000 11.255 -13.026 1.00 79.69 131 GLN A C 1
ATOM 1039 O O . GLN A 1 131 ? 18.422 11.278 -11.942 1.00 79.69 131 GLN A O 1
ATOM 1044 N N . ALA A 1 132 ? 18.365 11.509 -14.174 1.00 79.62 132 ALA A N 1
ATOM 1045 C CA . ALA A 1 132 ? 16.934 11.787 -14.241 1.00 79.62 132 ALA A CA 1
ATOM 1046 C C . ALA A 1 132 ? 16.110 10.582 -13.767 1.00 79.62 132 ALA A C 1
ATOM 1048 O O . ALA A 1 132 ? 15.180 10.743 -12.978 1.00 79.62 132 ALA A O 1
ATOM 1049 N N . PHE A 1 133 ? 16.487 9.380 -14.205 1.00 77.31 133 PHE A N 1
ATOM 1050 C CA . PHE A 1 133 ? 15.844 8.136 -13.806 1.00 77.31 133 PHE A CA 1
ATOM 1051 C C . PHE A 1 133 ? 15.996 7.886 -12.305 1.00 77.31 133 PHE A C 1
ATOM 1053 O O . PHE A 1 133 ? 15.010 7.640 -11.621 1.00 77.31 133 PHE A O 1
ATOM 1060 N N . ASP A 1 134 ? 17.208 8.042 -11.772 1.00 76.81 134 ASP A N 1
ATOM 1061 C CA . ASP A 1 134 ? 17.504 7.905 -10.344 1.00 76.81 134 ASP A CA 1
ATOM 1062 C C . ASP A 1 134 ? 16.647 8.857 -9.492 1.00 76.81 134 ASP A C 1
ATOM 1064 O O . ASP A 1 134 ? 15.971 8.434 -8.554 1.00 76.81 134 ASP A O 1
ATOM 1068 N N . GLY A 1 135 ? 16.559 10.132 -9.891 1.00 78.50 135 GLY A N 1
ATOM 1069 C CA . GLY A 1 135 ? 15.707 11.119 -9.224 1.00 78.50 135 GLY A CA 1
ATOM 1070 C C . GLY A 1 135 ? 14.213 10.777 -9.281 1.00 78.50 135 GLY A C 1
ATOM 1071 O O . GLY A 1 135 ? 13.499 10.919 -8.282 1.00 78.50 135 GLY A O 1
ATOM 1072 N N . GLN A 1 136 ? 13.723 10.293 -10.425 1.00 77.62 136 GLN A N 1
ATOM 1073 C CA . GLN A 1 136 ? 12.330 9.872 -10.582 1.00 77.62 136 GLN A CA 1
ATOM 1074 C C . GLN A 1 136 ? 11.994 8.645 -9.728 1.00 77.62 136 GLN A C 1
ATOM 1076 O O . GLN A 1 136 ? 10.933 8.620 -9.094 1.00 77.62 136 GLN A O 1
ATOM 1081 N N . VAL A 1 137 ? 12.884 7.649 -9.675 1.00 74.94 137 VAL A N 1
ATOM 1082 C CA . VAL A 1 137 ? 12.649 6.447 -8.872 1.00 74.94 137 VAL A CA 1
ATOM 1083 C C . VAL A 1 137 ? 12.742 6.753 -7.382 1.00 74.94 137 VAL A C 1
ATOM 1085 O O . VAL A 1 137 ? 11.827 6.386 -6.643 1.00 74.94 137 VAL A O 1
ATOM 1088 N N . SER A 1 138 ? 13.745 7.520 -6.952 1.00 76.31 138 SER A N 1
ATOM 1089 C CA . SER A 1 138 ? 13.867 7.977 -5.563 1.00 76.31 138 SER A CA 1
ATOM 1090 C C . SER A 1 138 ? 12.630 8.773 -5.113 1.00 76.31 138 SER A C 1
ATOM 1092 O O . SER A 1 138 ? 12.089 8.566 -4.019 1.00 76.31 138 SER A O 1
ATOM 1094 N N . THR A 1 139 ? 12.083 9.619 -5.995 1.00 80.88 139 THR A N 1
ATOM 1095 C CA . THR A 1 139 ? 10.829 10.347 -5.735 1.00 80.88 139 THR A CA 1
ATOM 1096 C C . THR A 1 139 ? 9.641 9.394 -5.602 1.00 80.88 139 THR A C 1
ATOM 1098 O O . THR A 1 139 ? 8.865 9.501 -4.651 1.00 80.88 139 THR A O 1
ATOM 1101 N N . ALA A 1 140 ? 9.490 8.432 -6.517 1.00 75.75 140 ALA A N 1
ATOM 1102 C CA . ALA A 1 140 ? 8.415 7.443 -6.453 1.00 75.75 140 ALA A CA 1
ATOM 1103 C C . ALA A 1 140 ? 8.503 6.576 -5.186 1.00 75.75 140 ALA A C 1
ATOM 1105 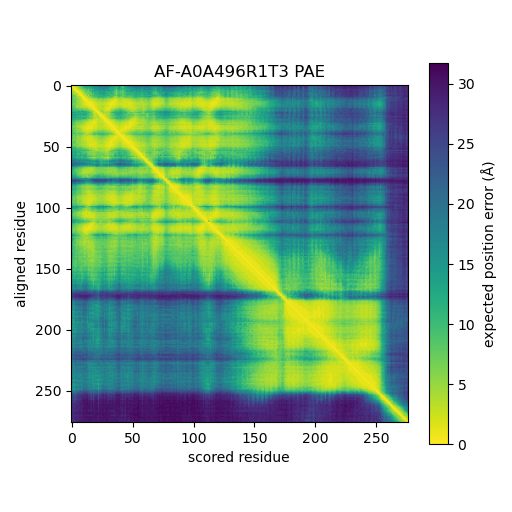O O . ALA A 1 140 ? 7.477 6.304 -4.553 1.00 75.75 140 ALA A O 1
ATOM 1106 N N . HIS A 1 141 ? 9.719 6.199 -4.784 1.00 75.25 141 HIS A N 1
ATOM 1107 C CA . HIS A 1 141 ? 9.995 5.485 -3.543 1.00 75.25 141 HIS A CA 1
ATOM 1108 C C . HIS A 1 141 ? 9.591 6.308 -2.316 1.00 75.25 141 HIS A C 1
ATOM 1110 O O . HIS A 1 141 ? 8.873 5.813 -1.444 1.00 75.25 141 HIS A O 1
ATOM 1116 N N . THR A 1 142 ? 9.969 7.587 -2.282 1.00 81.19 142 THR A N 1
ATOM 1117 C CA . THR A 1 142 ? 9.590 8.512 -1.206 1.00 81.19 142 THR A CA 1
ATOM 1118 C C . THR A 1 142 ? 8.072 8.645 -1.101 1.00 81.19 142 THR A C 1
ATOM 1120 O O . THR A 1 142 ? 7.508 8.466 -0.022 1.00 81.19 142 THR A O 1
ATOM 1123 N N . VAL A 1 143 ? 7.379 8.875 -2.221 1.00 81.31 143 VAL A N 1
ATOM 1124 C CA . VAL A 1 143 ? 5.909 8.969 -2.257 1.00 81.31 143 VAL A CA 1
ATOM 1125 C C . VAL A 1 143 ? 5.259 7.679 -1.759 1.00 81.31 143 VAL A C 1
ATOM 1127 O O . VAL A 1 143 ? 4.307 7.722 -0.979 1.00 81.31 143 VAL A O 1
ATOM 1130 N N . ARG A 1 144 ? 5.773 6.515 -2.169 1.00 76.62 144 ARG A N 1
ATOM 1131 C CA . ARG A 1 144 ? 5.254 5.227 -1.705 1.00 76.62 144 ARG A CA 1
ATOM 1132 C C . ARG A 1 144 ? 5.467 5.032 -0.205 1.00 76.62 144 ARG A C 1
ATOM 1134 O O . ARG A 1 144 ? 4.534 4.618 0.480 1.00 76.62 144 ARG A O 1
ATOM 1141 N N . SER A 1 145 ? 6.656 5.356 0.288 1.00 79.25 145 SER A N 1
ATOM 1142 C CA . SER A 1 145 ? 6.997 5.275 1.709 1.00 79.25 145 SER A CA 1
ATOM 1143 C C . SER A 1 145 ? 6.088 6.168 2.546 1.00 79.25 145 SER A C 1
ATOM 1145 O O . SER A 1 145 ? 5.585 5.726 3.574 1.00 79.25 145 SER A O 1
ATOM 1147 N N . LEU A 1 146 ? 5.790 7.383 2.074 1.00 83.50 146 LEU A N 1
ATOM 1148 C CA . LEU A 1 146 ? 4.822 8.275 2.717 1.00 83.50 146 LEU A CA 1
ATOM 1149 C C . LEU A 1 146 ? 3.422 7.654 2.774 1.00 83.50 146 LEU A C 1
ATOM 1151 O O . LEU A 1 146 ? 2.818 7.630 3.841 1.00 83.50 146 LEU A O 1
ATOM 1155 N N . ILE A 1 147 ? 2.928 7.086 1.668 1.00 77.81 147 ILE A N 1
ATOM 1156 C CA . ILE A 1 147 ? 1.623 6.403 1.639 1.00 77.81 147 ILE A CA 1
ATOM 1157 C C . ILE A 1 147 ? 1.584 5.237 2.637 1.00 77.81 147 ILE A C 1
ATOM 1159 O O . ILE A 1 147 ? 0.597 5.062 3.353 1.00 77.81 147 ILE A O 1
ATOM 1163 N N . ASP A 1 148 ? 2.638 4.424 2.688 1.00 78.56 148 ASP A N 1
ATOM 1164 C CA . ASP A 1 148 ? 2.695 3.271 3.585 1.00 78.56 148 ASP A CA 1
ATOM 1165 C C . ASP A 1 148 ? 2.841 3.700 5.058 1.00 78.56 148 ASP A C 1
ATOM 1167 O O . ASP A 1 148 ? 2.254 3.061 5.933 1.00 78.56 148 ASP A O 1
ATOM 1171 N N . LEU A 1 149 ? 3.538 4.805 5.343 1.00 81.56 149 LEU A N 1
ATOM 1172 C CA . LEU A 1 149 ? 3.589 5.423 6.672 1.00 81.56 149 LEU A CA 1
ATOM 1173 C C . LEU A 1 149 ? 2.220 5.952 7.108 1.00 81.56 149 LEU A C 1
ATOM 1175 O O . LEU A 1 149 ? 1.801 5.668 8.229 1.00 81.56 149 LEU A O 1
ATOM 1179 N N . THR A 1 150 ? 1.496 6.656 6.232 1.00 79.75 150 THR A N 1
ATOM 1180 C CA . THR A 1 150 ? 0.131 7.127 6.515 1.00 79.75 150 THR A CA 1
ATOM 1181 C C . THR A 1 150 ? -0.793 5.953 6.825 1.00 79.75 150 THR A C 1
ATOM 1183 O O . THR A 1 150 ? -1.447 5.940 7.863 1.00 79.75 150 THR A O 1
ATOM 1186 N N . ARG A 1 151 ? -0.760 4.895 6.007 1.00 77.81 151 ARG A N 1
ATOM 1187 C CA . ARG A 1 151 ? -1.553 3.679 6.253 1.00 77.81 151 ARG A CA 1
ATOM 1188 C C . ARG A 1 151 ? -1.222 3.012 7.583 1.00 77.81 151 ARG A C 1
ATOM 1190 O O . ARG A 1 151 ? -2.119 2.526 8.267 1.00 77.81 151 ARG A O 1
ATOM 1197 N N . GLN A 1 152 ? 0.057 2.955 7.951 1.00 79.62 152 GLN A N 1
ATOM 1198 C CA . GLN A 1 152 ? 0.469 2.413 9.246 1.00 79.62 152 GLN A CA 1
ATOM 1199 C C . GLN A 1 152 ? -0.005 3.289 10.407 1.00 79.62 152 GLN A C 1
ATOM 1201 O O . GLN A 1 152 ? -0.403 2.750 11.439 1.00 79.62 152 GLN A O 1
ATOM 1206 N N . ALA A 1 153 ? 0.024 4.614 10.256 1.00 79.75 153 ALA A N 1
ATOM 1207 C CA . ALA A 1 153 ? -0.507 5.536 11.253 1.00 79.75 153 ALA A CA 1
ATOM 1208 C C . ALA A 1 153 ? -2.014 5.317 11.456 1.00 79.75 153 ALA A C 1
ATOM 1210 O O . ALA A 1 153 ? -2.442 5.140 12.597 1.00 79.75 153 ALA A O 1
ATOM 1211 N N . ASP A 1 154 ? -2.783 5.199 10.370 1.00 75.38 154 ASP A N 1
ATOM 1212 C CA . ASP A 1 154 ? -4.220 4.906 10.421 1.00 75.38 154 ASP A CA 1
ATOM 1213 C C . ASP A 1 154 ? -4.495 3.565 11.111 1.00 75.38 154 ASP A C 1
ATOM 1215 O O . ASP A 1 154 ? -5.327 3.471 12.014 1.00 75.38 154 ASP A O 1
ATOM 1219 N N . GLN A 1 155 ? -3.747 2.515 10.756 1.00 75.69 155 GLN A N 1
ATOM 1220 C CA . GLN A 1 155 ? -3.884 1.202 11.391 1.00 75.69 155 GLN A CA 1
ATOM 1221 C C . GLN A 1 155 ? -3.565 1.238 12.887 1.00 75.69 155 GLN A C 1
ATOM 1223 O O . GLN A 1 155 ? -4.300 0.653 13.681 1.00 75.69 155 GLN A O 1
ATOM 1228 N N . ARG A 1 156 ? -2.494 1.926 13.293 1.00 77.75 156 ARG A N 1
ATOM 1229 C CA . ARG A 1 156 ? -2.125 2.066 14.711 1.00 77.75 156 ARG A CA 1
ATOM 1230 C C . ARG A 1 156 ? -3.167 2.867 15.481 1.00 77.75 156 ARG A C 1
ATOM 1232 O O . ARG A 1 156 ? -3.487 2.515 16.617 1.00 77.75 156 ARG A O 1
ATOM 1239 N N . PHE A 1 157 ? -3.718 3.911 14.867 1.00 75.75 157 PHE A N 1
ATOM 1240 C CA . PHE A 1 157 ? -4.811 4.684 15.444 1.00 75.75 157 PHE A CA 1
ATOM 1241 C C . PHE A 1 157 ? -6.036 3.796 15.684 1.00 75.75 157 PHE A C 1
ATOM 1243 O O . PHE A 1 157 ? -6.516 3.716 16.813 1.00 75.75 157 PHE A O 1
ATOM 1250 N N . LEU A 1 158 ? -6.468 3.039 14.671 1.00 69.25 158 LEU A N 1
ATOM 1251 C CA . LEU A 1 158 ? -7.580 2.092 14.787 1.00 69.25 158 LEU A CA 1
ATOM 1252 C C . LEU A 1 158 ? -7.330 1.005 15.838 1.00 69.25 158 LEU A C 1
ATOM 1254 O O . LEU A 1 158 ? -8.235 0.668 16.597 1.00 69.25 158 LEU A O 1
ATOM 1258 N N . GLN A 1 159 ? -6.110 0.472 15.921 1.00 73.44 159 GLN A N 1
ATOM 1259 C CA . GLN A 1 159 ? -5.730 -0.502 16.949 1.00 73.44 159 GLN A CA 1
ATOM 1260 C C . GLN A 1 159 ? -5.806 0.095 18.356 1.00 73.44 159 GLN A C 1
ATOM 1262 O O . GLN A 1 159 ? -6.321 -0.551 19.266 1.00 73.44 159 GLN A O 1
ATOM 1267 N N . SER A 1 160 ? -5.342 1.334 18.529 1.00 74.94 160 SER A N 1
ATOM 1268 C CA . SER A 1 160 ? -5.395 2.049 19.809 1.00 74.94 160 SER A CA 1
ATOM 1269 C C . SER A 1 160 ? -6.840 2.323 20.220 1.00 74.94 160 SER A C 1
ATOM 1271 O O . SER A 1 160 ? -7.219 2.070 21.359 1.00 74.94 160 SER A O 1
ATOM 1273 N N . VAL A 1 161 ? -7.665 2.753 19.264 1.00 70.62 161 VAL A N 1
ATOM 1274 C CA . VAL A 1 161 ? -9.113 2.925 19.410 1.00 70.62 161 VAL A CA 1
ATOM 1275 C C . VAL A 1 161 ? -9.786 1.621 19.837 1.00 70.62 161 VAL A C 1
ATOM 1277 O O . VAL A 1 161 ? -10.477 1.598 20.851 1.00 70.62 161 VAL A O 1
ATOM 1280 N N . CYS A 1 162 ? -9.540 0.518 19.126 1.00 68.81 162 CYS A N 1
ATOM 1281 C CA . CYS A 1 162 ? -10.113 -0.783 19.471 1.00 68.81 162 CYS A CA 1
ATOM 1282 C C . CYS A 1 162 ? -9.643 -1.262 20.851 1.00 68.81 162 CYS A C 1
ATOM 1284 O O . CYS A 1 162 ? -10.431 -1.843 21.592 1.00 68.81 162 CYS A O 1
ATOM 1286 N N . GLY A 1 163 ? -8.383 -1.004 21.212 1.00 72.38 163 GLY A N 1
ATOM 1287 C CA . GLY A 1 163 ? -7.832 -1.319 22.529 1.00 72.38 163 GLY A CA 1
ATOM 1288 C C . GLY A 1 163 ? -8.493 -0.520 23.653 1.00 72.38 163 GLY A C 1
ATOM 1289 O O . GLY A 1 163 ? -8.844 -1.096 24.679 1.00 72.38 163 GLY A O 1
ATOM 1290 N N . LEU A 1 164 ? -8.723 0.781 23.453 1.00 72.12 164 LEU A N 1
ATOM 1291 C CA . LEU A 1 164 ? -9.437 1.635 24.408 1.00 72.12 164 LEU A CA 1
ATOM 1292 C C . LEU A 1 164 ? -10.904 1.224 24.556 1.00 72.12 164 LEU A C 1
ATOM 1294 O O . LEU A 1 164 ? -11.394 1.128 25.679 1.00 72.12 164 LEU A O 1
ATOM 1298 N N . SER A 1 165 ? -11.590 0.923 23.452 1.00 70.88 165 SER A N 1
ATOM 1299 C CA . SER A 1 165 ? -12.955 0.389 23.494 1.00 70.88 165 SER A CA 1
ATOM 1300 C C . SER A 1 165 ? -13.016 -0.957 24.211 1.00 70.88 165 SER A C 1
ATOM 1302 O O . SER A 1 165 ? -13.851 -1.141 25.090 1.00 70.88 165 SER A O 1
ATOM 1304 N N . ALA A 1 166 ? -12.088 -1.874 23.923 1.00 69.25 166 ALA A N 1
ATOM 1305 C CA . ALA A 1 166 ? -12.001 -3.152 24.625 1.00 69.25 166 ALA A CA 1
ATOM 1306 C C . ALA A 1 166 ? -11.686 -2.972 26.120 1.00 69.25 166 ALA A C 1
ATOM 1308 O O . ALA A 1 166 ? -12.196 -3.722 26.944 1.00 69.25 166 ALA A O 1
ATOM 1309 N N . ALA A 1 167 ? -10.882 -1.972 26.494 1.00 71.25 167 ALA A N 1
ATOM 1310 C CA . ALA A 1 167 ? -10.628 -1.637 27.894 1.00 71.25 167 ALA A CA 1
ATOM 1311 C C . ALA A 1 167 ? -11.882 -1.070 28.583 1.00 71.25 167 ALA A C 1
ATOM 1313 O O . ALA A 1 167 ? -12.180 -1.470 29.709 1.00 71.25 167 ALA A O 1
ATOM 1314 N N . SER A 1 168 ? -12.644 -0.205 27.903 1.00 68.88 168 SER A N 1
ATOM 1315 C CA . SER A 1 168 ? -13.959 0.274 28.361 1.00 68.88 168 SER A CA 1
ATOM 1316 C C . SER A 1 168 ? -14.919 -0.897 28.610 1.00 68.88 168 SER A C 1
ATOM 1318 O O . SER A 1 168 ? -15.541 -0.986 29.669 1.00 68.88 168 SER A O 1
ATOM 1320 N N . GLU A 1 169 ? -14.956 -1.853 27.679 1.00 67.75 169 GLU A N 1
ATOM 1321 C CA . GLU A 1 169 ? -15.782 -3.057 27.767 1.00 67.75 169 GLU A CA 1
ATOM 1322 C C . GLU A 1 169 ? -15.237 -4.117 28.717 1.00 67.75 169 GLU A C 1
ATOM 1324 O O . GLU A 1 169 ? -16.013 -4.946 29.147 1.00 67.75 169 GLU A O 1
ATOM 1329 N N . SER A 1 170 ? -13.958 -4.106 29.105 1.00 61.00 170 SER A N 1
ATOM 1330 C CA . SER A 1 170 ? -13.403 -5.093 30.051 1.00 61.00 170 SER A CA 1
ATOM 1331 C C . SER A 1 170 ? -13.999 -4.998 31.464 1.00 61.00 170 SER A C 1
ATOM 1333 O O . SER A 1 170 ? -13.809 -5.892 32.288 1.00 61.00 170 SER A O 1
ATOM 1335 N N . SER A 1 171 ? -14.714 -3.904 31.747 1.00 56.16 171 SER A N 1
ATOM 1336 C CA . SER A 1 171 ? -15.542 -3.744 32.948 1.00 56.16 171 SER A CA 1
ATOM 1337 C C . SER A 1 171 ? -16.940 -4.369 32.804 1.00 56.16 171 SER A C 1
ATOM 1339 O O . SER A 1 171 ? -17.637 -4.507 33.804 1.00 56.16 171 SER A O 1
ATOM 1341 N N . ASP A 1 172 ? -17.323 -4.735 31.581 1.00 55.03 172 ASP A N 1
ATOM 1342 C CA . ASP A 1 172 ? -18.515 -5.472 31.159 1.00 55.03 172 ASP A CA 1
ATOM 1343 C C . ASP A 1 172 ? -18.066 -6.927 30.838 1.00 55.03 172 ASP A C 1
ATOM 1345 O O . ASP A 1 172 ? -16.938 -7.164 30.413 1.00 55.03 172 ASP A O 1
ATOM 1349 N N . GLU A 1 173 ? -18.893 -7.963 30.993 1.00 53.09 173 GLU A N 1
ATOM 1350 C CA . GLU A 1 173 ? -18.495 -9.363 30.664 1.00 53.09 173 GLU A CA 1
ATOM 1351 C C . GLU A 1 173 ? -18.305 -9.620 29.140 1.00 53.09 173 GLU A C 1
ATOM 1353 O O . GLU A 1 173 ? -18.184 -10.751 28.653 1.00 53.09 173 GLU A O 1
ATOM 1358 N N . SER A 1 174 ? -18.274 -8.546 28.356 1.00 53.28 174 SER A N 1
ATOM 1359 C CA . SER A 1 174 ? -18.221 -8.504 26.906 1.00 53.28 174 SER A CA 1
ATOM 1360 C C . SER A 1 174 ? -16.793 -8.732 26.391 1.00 53.28 174 SER A C 1
ATOM 1362 O O . SER A 1 174 ? -15.960 -7.836 26.315 1.00 53.28 174 SER A O 1
ATOM 1364 N N . THR A 1 175 ? -16.477 -9.968 25.987 1.00 56.47 175 THR A N 1
ATOM 1365 C CA . THR A 1 175 ? -15.262 -10.232 25.186 1.00 56.47 175 THR A CA 1
ATOM 1366 C C . THR A 1 175 ? -15.290 -9.419 23.882 1.00 56.47 175 THR A C 1
ATOM 1368 O O . THR A 1 175 ? -1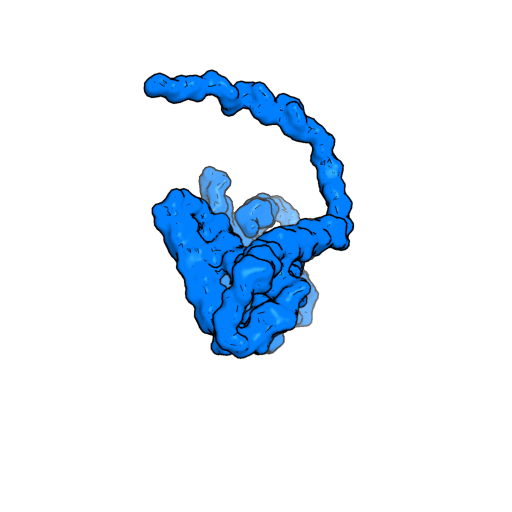6.364 -9.276 23.298 1.00 56.47 175 THR A O 1
ATOM 1371 N N . GLY A 1 176 ? -14.129 -9.021 23.333 1.00 66.06 176 GLY A N 1
ATOM 1372 C CA . GLY A 1 176 ? -13.991 -8.250 22.071 1.00 66.06 176 GLY A CA 1
ATOM 1373 C C . GLY A 1 176 ? -14.704 -8.812 20.820 1.00 66.06 176 GLY A C 1
ATOM 1374 O O . GLY A 1 176 ? -14.744 -8.178 19.768 1.00 66.06 176 GLY A O 1
ATOM 1375 N N . ARG A 1 177 ? -15.345 -9.981 20.939 1.00 74.75 177 ARG A N 1
ATOM 1376 C CA . ARG A 1 177 ? -16.373 -10.481 20.019 1.00 74.75 177 ARG A CA 1
ATOM 1377 C C . ARG A 1 177 ? -17.583 -9.549 19.889 1.00 74.75 177 ARG A C 1
ATOM 1379 O O . ARG A 1 177 ? -18.217 -9.594 18.840 1.00 74.75 177 ARG A O 1
ATOM 1386 N N . HIS A 1 178 ? -17.957 -8.771 20.909 1.00 81.12 178 HIS A N 1
ATOM 1387 C CA . HIS A 1 178 ? -19.058 -7.804 20.796 1.00 81.12 178 HIS A CA 1
ATOM 1388 C C . HIS A 1 178 ? -18.700 -6.672 19.833 1.00 81.12 178 HIS A C 1
ATOM 1390 O O . HIS A 1 178 ? -19.387 -6.521 18.824 1.00 81.12 178 HIS A O 1
ATOM 1396 N N . ILE A 1 179 ? -17.574 -5.992 20.076 1.00 79.00 179 ILE A N 1
ATOM 1397 C CA . ILE A 1 179 ? -17.023 -4.950 19.196 1.00 79.00 179 ILE A CA 1
ATOM 1398 C C . ILE A 1 179 ? -16.963 -5.441 17.750 1.00 79.00 179 ILE A C 1
ATOM 1400 O O . ILE A 1 179 ? -17.461 -4.780 16.845 1.00 79.00 179 ILE A O 1
ATOM 1404 N N . HIS A 1 180 ? -16.433 -6.647 17.524 1.00 82.50 180 HIS A N 1
ATOM 1405 C CA . HIS A 1 180 ? -16.367 -7.203 16.175 1.00 82.50 180 HIS A CA 1
ATOM 1406 C C . HIS A 1 180 ? -17.751 -7.337 15.515 1.00 82.50 180 HIS A C 1
ATOM 1408 O O . HIS A 1 180 ? -17.913 -6.961 14.356 1.00 82.50 180 HIS A O 1
ATOM 1414 N N . ARG A 1 181 ? -18.767 -7.828 16.242 1.00 86.75 181 ARG A N 1
ATOM 1415 C CA . ARG A 1 181 ? -20.137 -7.921 15.708 1.00 86.75 181 ARG A CA 1
ATOM 1416 C C . ARG A 1 181 ? -20.724 -6.545 15.408 1.00 86.75 181 ARG A C 1
ATOM 1418 O O . ARG A 1 181 ? -21.345 -6.390 14.364 1.00 86.75 181 ARG A O 1
ATOM 1425 N N . VAL A 1 182 ? -20.524 -5.566 16.289 1.00 88.56 182 VAL A N 1
ATOM 1426 C CA . VAL A 1 182 ? -21.010 -4.192 16.091 1.00 88.56 182 VAL A CA 1
ATOM 1427 C C . VAL A 1 182 ? -20.388 -3.578 14.838 1.00 88.56 182 VAL A C 1
ATOM 1429 O O . VAL A 1 182 ? -21.119 -3.061 13.996 1.00 88.56 182 VAL A O 1
ATOM 1432 N N . ASN A 1 183 ? -19.075 -3.731 14.656 1.00 88.50 183 ASN A N 1
ATOM 1433 C CA . ASN A 1 183 ? -18.359 -3.238 13.480 1.00 88.50 183 ASN A CA 1
ATOM 1434 C C . ASN A 1 183 ? -18.909 -3.845 12.181 1.00 88.50 183 ASN A C 1
ATOM 1436 O O . ASN A 1 183 ? -19.226 -3.121 11.239 1.00 88.50 183 ASN A O 1
ATOM 1440 N N . VAL A 1 184 ? -19.078 -5.172 12.149 1.00 91.44 184 VAL A N 1
ATOM 1441 C CA . VAL A 1 184 ? -19.610 -5.889 10.978 1.00 91.44 184 VAL A CA 1
ATOM 1442 C C . VAL A 1 184 ? -21.062 -5.495 10.692 1.00 91.44 184 VAL A C 1
ATOM 1444 O O . VAL A 1 184 ? -21.436 -5.312 9.534 1.00 91.44 184 VAL A O 1
ATOM 1447 N N . CYS A 1 185 ? -21.892 -5.337 11.725 1.00 93.69 185 CYS A N 1
ATOM 1448 C CA . CYS A 1 185 ? -23.271 -4.879 11.564 1.00 93.69 185 CYS A CA 1
ATOM 1449 C C . CYS A 1 185 ? -23.334 -3.454 11.003 1.00 93.69 185 CYS A C 1
ATOM 1451 O O . CYS A 1 185 ? -24.105 -3.211 10.077 1.00 93.69 185 CYS A O 1
ATOM 1453 N N . ALA A 1 186 ? -22.523 -2.531 11.526 1.00 94.12 186 ALA A N 1
ATOM 1454 C CA . ALA A 1 186 ? -22.483 -1.145 11.068 1.00 94.12 186 ALA A CA 1
ATOM 1455 C C . ALA A 1 186 ? -22.021 -1.039 9.607 1.00 94.12 186 ALA A C 1
ATOM 1457 O O . ALA A 1 186 ? -22.661 -0.349 8.813 1.00 94.12 186 ALA A O 1
ATOM 1458 N N . GLU A 1 187 ? -20.973 -1.776 9.228 1.00 94.31 187 GLU A N 1
ATOM 1459 C CA . GLU A 1 187 ? -20.498 -1.834 7.841 1.00 94.31 187 GLU A CA 1
ATOM 1460 C C . GLU A 1 187 ? -21.575 -2.388 6.897 1.00 94.31 187 GLU A C 1
ATOM 1462 O O . GLU A 1 187 ? -21.860 -1.801 5.852 1.00 94.31 187 GLU A O 1
ATOM 1467 N N . ASN A 1 188 ? -22.208 -3.508 7.260 1.00 96.25 188 ASN A N 1
ATOM 1468 C CA . ASN A 1 188 ? -23.231 -4.127 6.418 1.00 96.25 188 ASN A CA 1
ATOM 1469 C C . ASN A 1 188 ? -24.491 -3.268 6.304 1.00 96.25 188 ASN A C 1
ATOM 1471 O O . ASN A 1 188 ? -25.097 -3.221 5.235 1.00 96.25 188 ASN A O 1
ATOM 1475 N N . LEU A 1 189 ? -24.867 -2.565 7.374 1.00 96.19 189 LEU A N 1
ATOM 1476 C CA . LEU A 1 189 ? -25.974 -1.617 7.343 1.00 96.19 189 LEU A CA 1
ATOM 1477 C C . LEU A 1 189 ? -25.663 -0.450 6.400 1.00 96.19 189 LEU A C 1
ATOM 1479 O O . LEU A 1 189 ? -26.479 -0.136 5.539 1.00 96.19 189 LEU A O 1
ATOM 1483 N N . ALA A 1 190 ? -24.466 0.134 6.501 1.00 94.25 190 ALA A N 1
ATOM 1484 C CA . ALA A 1 190 ? -24.005 1.191 5.602 1.00 94.25 190 ALA A CA 1
ATOM 1485 C C . ALA A 1 190 ? -24.025 0.743 4.131 1.00 94.25 190 ALA A C 1
ATOM 1487 O O . ALA A 1 190 ? -24.523 1.463 3.262 1.00 94.25 190 ALA A O 1
ATOM 1488 N N . ARG A 1 191 ? -23.568 -0.486 3.866 1.00 96.12 191 ARG A N 1
ATOM 1489 C CA . ARG A 1 191 ? -23.589 -1.089 2.528 1.00 96.12 191 ARG A CA 1
ATOM 1490 C C . ARG A 1 191 ? -25.018 -1.287 2.022 1.00 96.12 191 ARG A C 1
ATOM 1492 O O . ARG A 1 191 ? -25.306 -0.991 0.867 1.00 96.12 191 ARG A O 1
ATOM 1499 N N . HIS A 1 192 ? -25.933 -1.726 2.885 1.00 96.81 192 HIS A N 1
ATOM 1500 C CA . HIS A 1 192 ? -27.349 -1.878 2.541 1.00 96.81 192 HIS A CA 1
ATOM 1501 C C . HIS A 1 192 ? -28.041 -0.534 2.259 1.00 96.81 192 HIS A C 1
ATOM 1503 O O . HIS A 1 192 ? -28.971 -0.475 1.460 1.00 96.81 192 HIS A O 1
ATOM 1509 N N . MET A 1 193 ? -27.560 0.553 2.866 1.00 96.38 193 MET A N 1
ATOM 1510 C CA . MET A 1 193 ? -28.019 1.920 2.596 1.00 96.38 193 MET A CA 1
ATOM 1511 C C . MET A 1 193 ? -27.451 2.513 1.295 1.00 96.38 193 MET A C 1
ATOM 1513 O O . M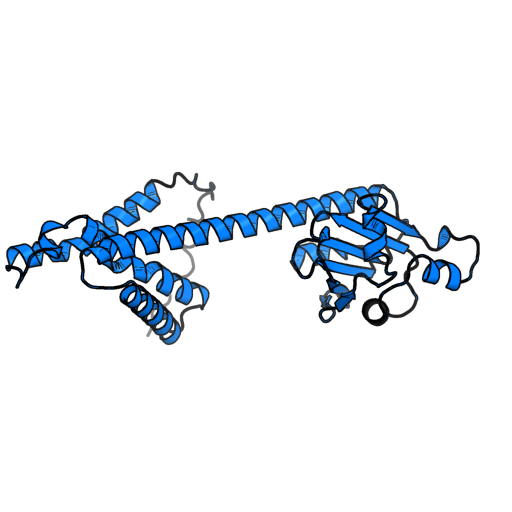ET A 1 193 ? -27.787 3.645 0.953 1.00 96.38 193 MET A O 1
ATOM 1517 N N . GLY A 1 194 ? -26.610 1.775 0.562 1.00 95.12 194 GLY A N 1
ATOM 1518 C CA . GLY A 1 194 ? -26.024 2.227 -0.701 1.00 95.12 194 GLY A CA 1
ATOM 1519 C C . GLY A 1 194 ? -24.901 3.253 -0.536 1.00 95.12 194 GLY A C 1
ATOM 1520 O O . GLY A 1 194 ? -24.655 4.031 -1.456 1.00 95.12 194 GLY A O 1
ATOM 1521 N N . LEU A 1 195 ? -24.239 3.287 0.626 1.00 95.12 195 LEU A N 1
ATOM 1522 C CA . LEU A 1 195 ? -23.073 4.143 0.844 1.00 95.12 195 LEU A CA 1
ATOM 1523 C C . LEU A 1 195 ? -21.836 3.597 0.116 1.00 95.12 195 LEU A C 1
ATOM 1525 O O . LEU A 1 195 ? -21.731 2.405 -0.174 1.00 95.12 195 LEU A O 1
ATOM 1529 N N . GLU A 1 196 ? -20.881 4.483 -0.164 1.00 92.56 196 GLU A N 1
ATOM 1530 C CA . GLU A 1 196 ? -19.614 4.117 -0.799 1.00 92.56 196 GLU A CA 1
ATOM 1531 C C . GLU A 1 196 ? -18.802 3.164 0.096 1.00 92.56 196 GLU A C 1
ATOM 1533 O O . GLU A 1 196 ? -18.839 3.260 1.325 1.00 92.56 196 GLU A O 1
ATOM 1538 N N . ASP A 1 197 ? -18.066 2.223 -0.501 1.00 87.12 197 ASP A N 1
ATOM 1539 C CA . ASP A 1 197 ? -17.397 1.147 0.248 1.00 87.12 197 ASP A CA 1
ATOM 1540 C C . ASP A 1 197 ? -16.345 1.672 1.243 1.00 87.12 197 ASP A C 1
ATOM 1542 O O . ASP A 1 197 ? -16.163 1.101 2.320 1.00 87.12 197 ASP A O 1
ATOM 1546 N N . GLU A 1 198 ? -15.701 2.801 0.931 1.00 82.94 198 GLU A N 1
ATOM 1547 C CA . GLU A 1 198 ? -14.799 3.493 1.858 1.00 82.94 198 GLU A CA 1
ATOM 1548 C C . GLU A 1 198 ? -15.541 3.992 3.108 1.00 82.94 198 GLU A C 1
ATOM 1550 O O . GLU A 1 198 ? -15.094 3.746 4.230 1.00 82.94 198 GLU A O 1
ATOM 1555 N N . ILE A 1 199 ? -16.722 4.593 2.930 1.00 85.56 199 ILE A N 1
ATOM 1556 C CA . ILE A 1 199 ? -17.584 5.044 4.030 1.00 85.56 199 ILE A CA 1
ATOM 1557 C C . ILE A 1 199 ? -18.090 3.846 4.839 1.00 85.56 199 ILE A C 1
ATOM 1559 O O . ILE A 1 199 ? -18.123 3.910 6.066 1.00 85.56 199 ILE A O 1
ATOM 1563 N N . CYS A 1 200 ? -18.447 2.738 4.184 1.00 90.38 200 CYS A N 1
ATOM 1564 C CA . CYS A 1 200 ? -18.904 1.525 4.865 1.00 90.38 200 CYS A CA 1
ATOM 1565 C C . CYS A 1 200 ? -17.825 0.973 5.803 1.00 90.38 200 CYS A C 1
ATOM 1567 O O . CYS A 1 200 ? -18.089 0.738 6.984 1.00 90.38 200 CYS A O 1
ATOM 1569 N N . ARG A 1 201 ? -16.597 0.815 5.290 1.00 85.31 201 ARG A N 1
ATOM 1570 C CA . ARG A 1 201 ? -15.446 0.350 6.077 1.00 85.31 201 ARG A CA 1
ATOM 1571 C C . ARG A 1 201 ? -15.125 1.307 7.219 1.00 85.31 201 ARG A C 1
ATOM 1573 O O . ARG A 1 201 ? -14.879 0.858 8.338 1.00 85.31 201 ARG A O 1
ATOM 1580 N N . TRP A 1 202 ? -15.168 2.611 6.956 1.00 83.56 202 TRP A N 1
ATOM 1581 C CA . TRP A 1 202 ? -14.946 3.632 7.975 1.00 83.56 202 TRP A CA 1
ATOM 1582 C C . TRP A 1 202 ? -16.002 3.571 9.089 1.00 83.56 202 TRP A C 1
ATOM 1584 O O . TRP A 1 202 ? -15.637 3.512 10.262 1.00 83.56 202 TRP A O 1
ATOM 1594 N N . LEU A 1 203 ? -17.295 3.482 8.749 1.00 86.88 203 LEU A N 1
ATOM 1595 C CA . LEU A 1 203 ? -18.393 3.339 9.715 1.00 86.88 203 LEU A CA 1
ATOM 1596 C C . LEU A 1 203 ? -18.252 2.078 10.571 1.00 86.88 203 LEU A C 1
ATOM 1598 O O . LEU A 1 203 ? -18.424 2.144 11.787 1.00 86.88 203 LEU A O 1
ATOM 1602 N N . GLY A 1 204 ? -17.887 0.950 9.957 1.00 86.88 204 GLY A N 1
ATOM 1603 C CA . GLY A 1 204 ? -17.601 -0.285 10.682 1.00 86.88 204 GLY A CA 1
ATOM 1604 C C . GLY A 1 204 ? -16.472 -0.116 11.698 1.00 86.88 204 GLY A C 1
ATOM 1605 O O . GLY A 1 204 ? -16.584 -0.575 12.829 1.00 86.88 204 GLY A O 1
ATOM 1606 N N . GLN A 1 205 ? -15.401 0.588 11.335 1.00 79.88 205 GLN A N 1
ATOM 1607 C CA . GLN A 1 205 ? -14.264 0.829 12.224 1.00 79.88 205 GLN A CA 1
ATOM 1608 C C . GLN A 1 205 ? -14.605 1.760 13.394 1.00 79.88 205 GLN A C 1
ATOM 1610 O O . GLN A 1 205 ? -14.237 1.468 14.532 1.00 79.88 205 GLN A O 1
ATOM 1615 N N . VAL A 1 206 ? -15.312 2.866 13.139 1.00 82.69 206 VAL A N 1
ATOM 1616 C CA . VAL A 1 206 ? -15.649 3.842 14.190 1.00 82.69 206 VAL A CA 1
ATOM 1617 C C . VAL A 1 206 ? -16.789 3.374 15.095 1.00 82.69 206 VAL A C 1
ATOM 1619 O O . VAL A 1 206 ? -16.891 3.856 16.219 1.00 82.69 206 VAL A O 1
ATOM 1622 N N . ALA A 1 207 ? -17.609 2.405 14.674 1.00 87.38 207 ALA A N 1
ATOM 1623 C CA . ALA A 1 207 ? -18.666 1.830 15.512 1.00 87.38 207 ALA A CA 1
ATOM 1624 C C . ALA A 1 207 ? -18.125 1.182 16.803 1.00 87.38 207 ALA A C 1
ATOM 1626 O O . ALA A 1 207 ? -18.812 1.162 17.827 1.00 87.38 207 ALA A O 1
ATOM 1627 N N . ALA A 1 208 ? -16.859 0.748 16.801 1.00 79.88 208 ALA A N 1
ATOM 1628 C CA . ALA A 1 208 ? -16.166 0.275 17.996 1.00 79.88 208 ALA A CA 1
ATOM 1629 C C . ALA A 1 208 ? -16.131 1.323 19.122 1.00 79.88 208 ALA A C 1
ATOM 1631 O O . ALA A 1 208 ? -16.031 0.966 20.291 1.00 79.88 208 ALA A O 1
ATOM 1632 N N . LEU A 1 209 ? -16.212 2.615 18.795 1.00 82.12 209 LEU A N 1
ATOM 1633 C CA . LEU A 1 209 ? -16.129 3.721 19.751 1.00 82.12 209 LEU A CA 1
ATOM 1634 C C . LEU A 1 209 ? -17.463 4.076 20.412 1.00 82.12 209 LEU A C 1
ATOM 1636 O O . LEU A 1 209 ? -17.471 4.965 21.261 1.00 82.12 209 LEU A O 1
ATOM 1640 N N . HIS A 1 210 ? -18.574 3.431 20.039 1.00 85.69 210 HIS A N 1
ATOM 1641 C CA . HIS A 1 210 ? -19.914 3.840 20.484 1.00 85.69 210 HIS A CA 1
ATOM 1642 C C . HIS A 1 210 ? -20.038 3.950 22.016 1.00 85.69 210 HIS A C 1
ATOM 1644 O O . HIS A 1 210 ? -20.663 4.881 22.516 1.00 85.69 210 HIS A O 1
ATOM 1650 N N . ASP A 1 211 ? -19.349 3.065 22.738 1.00 85.12 211 ASP A N 1
ATOM 1651 C CA . ASP A 1 211 ? -19.384 2.953 24.195 1.00 85.12 211 ASP A CA 1
ATOM 1652 C C . ASP A 1 211 ? -18.104 3.463 24.889 1.00 85.12 211 ASP A C 1
ATOM 1654 O O . ASP A 1 211 ? -17.893 3.215 26.076 1.00 85.12 211 ASP A O 1
ATOM 1658 N N . ILE A 1 212 ? -17.226 4.213 24.210 1.00 85.06 212 ILE A N 1
ATOM 1659 C CA . ILE A 1 212 ? -15.969 4.688 24.826 1.00 85.06 212 ILE A CA 1
ATOM 1660 C C . ILE A 1 212 ? -16.199 5.595 26.048 1.00 85.06 212 ILE A C 1
ATOM 1662 O O . ILE A 1 212 ? -15.397 5.608 26.980 1.00 85.06 212 ILE A O 1
ATOM 1666 N N . GLY A 1 213 ? -17.317 6.325 26.094 1.00 87.69 213 GLY A N 1
ATOM 1667 C CA . GLY A 1 213 ? -17.635 7.210 27.216 1.00 87.69 213 GLY A CA 1
ATOM 1668 C C . GLY A 1 213 ? -17.977 6.493 28.521 1.00 87.69 213 GLY A C 1
ATOM 1669 O O . GLY A 1 213 ? -17.967 7.124 29.577 1.00 87.69 213 GLY A O 1
ATOM 1670 N N . LYS A 1 214 ? -18.194 5.171 28.485 1.00 86.38 214 LYS A N 1
ATOM 1671 C CA . LYS A 1 214 ? -18.333 4.334 29.684 1.00 86.38 214 LYS A CA 1
ATOM 1672 C C . LYS A 1 214 ? -17.099 4.422 30.600 1.00 86.38 214 LYS A C 1
ATOM 1674 O O . LYS A 1 214 ? -17.237 4.323 31.817 1.00 86.38 214 LYS A O 1
ATOM 1679 N N . ILE A 1 215 ? -15.915 4.737 30.059 1.00 83.94 215 ILE A N 1
ATOM 1680 C CA . ILE A 1 215 ? -14.686 4.980 30.841 1.00 83.94 215 ILE A CA 1
ATOM 1681 C C . ILE A 1 215 ? -14.886 6.050 31.933 1.00 83.94 215 ILE A C 1
ATOM 1683 O O . ILE A 1 215 ? -14.270 5.965 32.995 1.00 83.94 215 ILE A O 1
ATOM 1687 N N . ALA A 1 216 ? -15.762 7.035 31.714 1.00 85.25 216 ALA A N 1
ATOM 1688 C CA . ALA A 1 216 ? -16.022 8.106 32.677 1.00 85.25 216 ALA A CA 1
ATOM 1689 C C . ALA A 1 216 ? -16.934 7.690 33.853 1.00 85.25 216 ALA A C 1
ATOM 1691 O O . ALA A 1 216 ? -17.105 8.471 34.786 1.00 85.25 216 ALA A O 1
ATOM 1692 N N . MET A 1 217 ? -17.509 6.480 33.839 1.00 85.81 217 MET A N 1
ATOM 1693 C CA . MET A 1 217 ? -18.523 6.030 34.810 1.00 85.81 217 MET A CA 1
ATOM 1694 C C . MET A 1 217 ? -18.303 4.600 35.346 1.00 85.81 217 MET A C 1
ATOM 1696 O O . MET A 1 217 ? -19.211 3.762 35.322 1.00 85.81 217 MET A O 1
ATOM 1700 N N . PRO A 1 218 ? -17.115 4.290 35.899 1.00 80.19 218 PRO A N 1
ATOM 1701 C CA . PRO A 1 218 ? -16.766 2.928 36.312 1.00 80.19 218 PRO A CA 1
ATOM 1702 C C . PRO A 1 218 ? -17.651 2.368 37.438 1.00 80.19 218 PRO A C 1
ATOM 1704 O O . PRO A 1 218 ? -17.852 1.157 37.514 1.00 80.19 218 PRO A O 1
ATOM 1707 N N . GLN A 1 219 ? -18.197 3.233 38.298 1.00 81.00 219 GLN A N 1
ATOM 1708 C CA . GLN A 1 219 ? -19.009 2.834 39.457 1.00 81.00 219 GLN A CA 1
ATOM 1709 C C . GLN A 1 219 ? -20.361 2.247 39.037 1.00 81.00 219 GLN A C 1
ATOM 1711 O O . GLN A 1 219 ? -20.855 1.319 39.672 1.00 81.00 219 GLN A O 1
ATOM 1716 N N . ILE A 1 220 ? -20.946 2.780 37.962 1.00 84.81 220 ILE A N 1
ATOM 1717 C CA . ILE A 1 220 ? -22.261 2.360 37.470 1.00 84.81 220 ILE A CA 1
ATOM 1718 C C . ILE A 1 220 ? -22.138 1.050 36.695 1.00 84.81 220 ILE A C 1
ATOM 1720 O O . ILE A 1 220 ? -22.954 0.152 36.872 1.00 84.81 220 ILE A O 1
ATOM 1724 N N . ILE A 1 221 ? -21.089 0.918 35.877 1.00 78.56 221 ILE A N 1
ATOM 1725 C CA . ILE A 1 221 ? -20.844 -0.274 35.048 1.00 78.56 221 ILE A CA 1
ATOM 1726 C C . ILE A 1 221 ? -20.594 -1.508 35.915 1.00 78.56 221 ILE A C 1
ATOM 1728 O O . ILE A 1 221 ? -21.082 -2.589 35.611 1.00 78.56 221 ILE A O 1
ATOM 1732 N N . LYS A 1 222 ? -19.868 -1.347 37.027 1.00 80.25 222 LYS A N 1
ATOM 1733 C CA . LYS A 1 222 ? -19.512 -2.454 37.928 1.00 80.25 222 LYS A CA 1
ATOM 1734 C C . LYS A 1 222 ? -20.589 -2.773 38.966 1.00 80.25 222 LYS A C 1
ATOM 1736 O O . LYS A 1 222 ? -20.375 -3.646 39.809 1.00 80.25 222 LYS A O 1
ATOM 1741 N N . LYS A 1 223 ? -21.718 -2.058 38.964 1.00 81.25 223 LYS A N 1
ATOM 1742 C CA . LYS A 1 223 ? -22.757 -2.241 39.975 1.00 81.25 223 LYS A CA 1
ATOM 1743 C C . LYS A 1 223 ? -23.490 -3.574 39.753 1.00 81.25 223 LYS A C 1
ATOM 1745 O O . LYS A 1 223 ? -24.086 -3.766 38.696 1.00 81.25 223 LYS A O 1
ATOM 1750 N N . PRO A 1 224 ? -23.534 -4.476 40.751 1.00 78.75 224 PRO A N 1
ATOM 1751 C CA . PRO A 1 224 ? -24.351 -5.675 40.653 1.00 78.75 224 PRO A CA 1
ATOM 1752 C C . PRO A 1 224 ? -25.841 -5.324 40.792 1.00 78.75 224 PRO A C 1
ATOM 1754 O O . PRO A 1 224 ? -26.252 -4.634 41.727 1.00 78.75 224 PRO A O 1
ATOM 1757 N N . GLY A 1 225 ? -26.668 -5.848 39.887 1.00 84.25 225 GLY A N 1
ATOM 1758 C CA . GLY A 1 225 ? -28.124 -5.686 39.922 1.00 84.25 225 GLY A CA 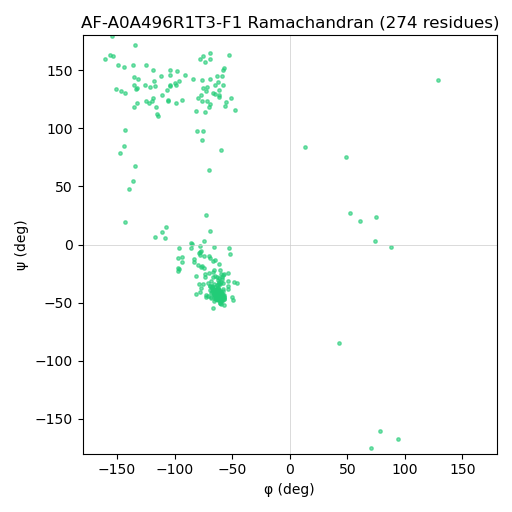1
ATOM 1759 C C . GLY A 1 225 ? -28.648 -4.518 39.083 1.00 84.25 225 GLY A C 1
ATOM 1760 O O . GLY A 1 225 ? -27.964 -3.984 38.217 1.00 84.25 225 GLY A O 1
ATOM 1761 N N . LYS A 1 226 ? -29.921 -4.157 39.286 1.00 88.81 226 LYS A N 1
ATOM 1762 C CA . LYS A 1 226 ? -30.580 -3.114 38.485 1.00 88.81 226 LYS A CA 1
ATOM 1763 C C . LYS A 1 226 ? -30.119 -1.718 38.907 1.00 88.81 226 LYS A C 1
ATOM 1765 O O . LYS A 1 226 ? -29.995 -1.436 40.099 1.00 88.81 226 LYS A O 1
ATOM 1770 N N . LEU A 1 227 ? -29.951 -0.843 37.918 1.00 90.75 227 LEU A N 1
ATOM 1771 C CA . LEU A 1 227 ? -29.721 0.580 38.142 1.00 90.75 227 LEU A CA 1
ATOM 1772 C C . LEU A 1 227 ? -30.983 1.245 38.704 1.00 90.75 227 LEU A C 1
ATOM 1774 O O . LEU A 1 227 ? -32.107 0.916 38.312 1.00 90.75 227 LEU A O 1
ATOM 1778 N N . SER A 1 228 ? -30.790 2.189 39.619 1.00 94.12 228 SER A N 1
ATOM 1779 C CA . SER A 1 228 ? -31.832 3.108 40.062 1.00 94.12 228 SER A CA 1
ATOM 1780 C C . SER A 1 228 ? -32.192 4.090 38.934 1.00 94.12 228 SER A C 1
ATOM 1782 O O . SER A 1 228 ? -31.433 4.241 37.974 1.00 94.12 228 SER A O 1
ATOM 1784 N N . PRO A 1 229 ? -33.327 4.805 39.024 1.00 94.44 229 PRO A N 1
ATOM 1785 C CA . PRO A 1 229 ? -33.676 5.825 38.035 1.00 94.44 229 PRO A CA 1
ATOM 1786 C C . PRO A 1 229 ? -32.629 6.942 37.885 1.00 94.44 229 PRO A C 1
ATOM 1788 O O . PRO A 1 229 ? -32.466 7.473 36.788 1.00 94.44 229 PRO A O 1
ATOM 1791 N N . ASP A 1 230 ? -31.933 7.311 38.965 1.00 92.69 230 ASP A N 1
ATOM 1792 C CA . ASP A 1 230 ? -30.853 8.307 38.931 1.00 92.69 230 ASP A CA 1
ATOM 1793 C C . ASP A 1 230 ? -29.595 7.745 38.258 1.00 92.69 230 ASP A C 1
ATOM 1795 O O . ASP A 1 230 ? -29.036 8.378 37.367 1.00 92.69 230 ASP A O 1
ATOM 1799 N N . GLU A 1 231 ? -29.204 6.520 38.609 1.00 91.44 231 GLU A N 1
ATOM 1800 C CA . GLU A 1 231 ? -28.043 5.840 38.019 1.00 91.44 231 GLU A CA 1
ATOM 1801 C C . GLU A 1 231 ? -28.254 5.534 36.536 1.00 91.44 231 GLU A C 1
ATOM 1803 O O . GLU A 1 231 ? -27.319 5.582 35.745 1.00 91.44 231 GLU A O 1
ATOM 1808 N N . TYR A 1 232 ? -29.491 5.239 36.134 1.00 91.00 232 TYR A N 1
ATOM 1809 C CA . TYR A 1 232 ? -29.831 5.067 34.728 1.00 91.00 232 TYR A CA 1
ATOM 1810 C C . TYR A 1 232 ? -29.678 6.382 33.953 1.00 91.00 232 TYR A C 1
ATOM 1812 O O . TYR A 1 232 ? -29.119 6.380 32.857 1.00 91.00 232 TYR A O 1
ATOM 1820 N N . ARG A 1 233 ? -30.117 7.512 34.529 1.00 91.81 233 ARG A N 1
ATOM 1821 C CA . ARG A 1 233 ? -29.885 8.844 33.945 1.00 91.81 233 ARG A CA 1
ATOM 1822 C C . ARG A 1 233 ? -28.395 9.149 33.820 1.00 91.81 233 ARG A C 1
ATOM 1824 O O . ARG A 1 233 ? -27.970 9.679 32.801 1.00 91.81 233 ARG A O 1
ATOM 1831 N N . GLU A 1 234 ? -27.602 8.780 34.819 1.00 90.50 234 GLU A N 1
ATOM 1832 C CA . GLU A 1 234 ? -26.150 8.942 34.779 1.00 90.50 234 GLU A CA 1
ATOM 1833 C C . GLU A 1 234 ? -25.501 8.019 33.727 1.00 90.50 234 GLU A C 1
ATOM 1835 O O . GLU A 1 234 ? -24.675 8.481 32.944 1.00 90.50 234 GLU A O 1
ATOM 1840 N N . MET A 1 235 ? -25.950 6.764 33.588 1.00 89.50 235 MET A N 1
ATOM 1841 C CA . MET A 1 235 ? -25.492 5.843 32.535 1.00 89.50 235 MET A CA 1
ATOM 1842 C C . MET A 1 235 ? -25.734 6.404 31.128 1.00 89.50 235 MET A C 1
ATOM 1844 O O . MET A 1 235 ? -24.887 6.259 30.250 1.00 89.50 235 MET A O 1
ATOM 1848 N N . GLN A 1 236 ? -26.857 7.085 30.881 1.00 91.31 236 GLN A N 1
ATOM 1849 C CA . GLN A 1 236 ? -27.144 7.695 29.573 1.00 91.31 236 GLN A CA 1
ATOM 1850 C C . GLN A 1 236 ? -26.109 8.758 29.158 1.00 91.31 236 GLN A C 1
ATOM 1852 O O . GLN A 1 236 ? -25.919 9.001 27.961 1.00 91.31 236 GLN A O 1
ATOM 1857 N N . MET A 1 237 ? -25.379 9.331 30.121 1.00 93.75 237 MET A N 1
ATOM 1858 C CA . MET A 1 237 ? -24.340 10.331 29.867 1.00 93.75 237 MET A CA 1
ATOM 1859 C C . MET A 1 237 ? -23.090 9.760 29.182 1.00 93.75 237 MET A C 1
ATOM 1861 O O . MET A 1 237 ? -22.276 10.547 28.703 1.00 93.75 237 MET A O 1
ATOM 1865 N N . HIS A 1 238 ? -22.934 8.432 29.054 1.00 90.12 238 HIS A N 1
ATOM 1866 C CA . HIS A 1 238 ? -21.771 7.837 28.372 1.00 90.12 238 HIS A CA 1
ATOM 1867 C C . HIS A 1 238 ? -21.676 8.305 26.916 1.00 90.12 238 HIS A C 1
ATOM 1869 O O . HIS A 1 238 ? -20.583 8.481 26.395 1.00 90.12 238 HIS A O 1
ATOM 1875 N N . SER A 1 239 ? -22.810 8.562 26.265 1.00 90.19 239 SER A N 1
ATOM 1876 C CA . SER A 1 239 ? -22.848 9.097 24.902 1.00 90.19 239 SER A CA 1
ATOM 1877 C C . SER A 1 239 ? -22.223 10.499 24.818 1.00 90.19 239 SER A C 1
ATOM 1879 O O . SER A 1 239 ? -21.436 10.790 23.915 1.00 90.19 239 SER A O 1
ATOM 1881 N N . ILE A 1 240 ? -22.513 11.354 25.803 1.00 93.75 240 ILE A N 1
ATOM 1882 C CA . ILE A 1 240 ? -21.998 12.725 25.901 1.00 93.75 240 ILE A CA 1
ATOM 1883 C C . ILE A 1 240 ? -20.516 12.714 26.278 1.00 93.75 240 ILE A C 1
ATOM 1885 O O . ILE A 1 240 ? -19.721 13.431 25.669 1.00 93.75 240 ILE A O 1
ATOM 1889 N N . GLU A 1 241 ? -20.122 11.871 27.232 1.00 90.50 241 GLU A N 1
ATOM 1890 C CA . GLU A 1 241 ? -18.713 11.702 27.597 1.00 90.50 241 GLU A CA 1
ATOM 1891 C C . GLU A 1 241 ? -17.897 11.108 26.446 1.00 90.50 241 GLU A C 1
ATOM 1893 O O . GLU A 1 241 ? -16.792 11.574 26.172 1.00 90.50 241 GLU A O 1
ATOM 1898 N N . GLY A 1 242 ? -18.463 10.159 25.698 1.00 88.31 242 GLY A N 1
ATOM 1899 C CA . GLY A 1 242 ? -17.859 9.612 24.487 1.00 88.31 242 GLY A CA 1
ATOM 1900 C C . GLY A 1 242 ? -17.625 10.698 23.440 1.00 88.31 242 GLY A C 1
ATOM 1901 O O . GLY A 1 242 ? -16.510 10.847 22.941 1.00 88.31 242 GLY A O 1
ATOM 1902 N N . PHE A 1 243 ? -18.632 11.537 23.176 1.00 89.31 243 PHE A N 1
ATOM 1903 C CA . PHE A 1 243 ? -18.475 12.705 22.308 1.00 89.31 243 PHE A CA 1
ATOM 1904 C C . PHE A 1 243 ? -17.378 13.657 22.805 1.00 89.31 243 PHE A C 1
ATOM 1906 O O . PHE A 1 243 ? -16.563 14.119 22.006 1.00 89.31 243 PHE A O 1
ATOM 1913 N N . ARG A 1 244 ? -17.320 13.938 24.114 1.00 87.88 244 ARG A N 1
ATOM 1914 C CA . ARG A 1 244 ? -16.305 14.821 24.708 1.00 87.88 244 ARG A CA 1
ATOM 1915 C C . ARG A 1 244 ? -14.890 14.274 24.511 1.00 87.88 244 ARG A C 1
ATOM 1917 O O . ARG A 1 244 ? -14.017 15.027 24.083 1.00 87.88 244 ARG A O 1
ATOM 1924 N N . ILE A 1 245 ? -14.685 12.977 24.753 1.00 84.69 245 ILE A N 1
ATOM 1925 C CA . ILE A 1 245 ? -13.403 12.286 24.544 1.00 84.69 245 ILE A CA 1
ATOM 1926 C C . ILE A 1 245 ? -12.981 12.382 23.074 1.00 84.69 245 ILE A C 1
ATOM 1928 O O . ILE A 1 245 ? -11.871 12.822 22.777 1.00 84.69 245 ILE A O 1
ATOM 1932 N N . LEU A 1 246 ? -13.874 12.034 22.143 1.00 82.31 246 LEU A N 1
ATOM 1933 C CA . LEU A 1 246 ? -13.571 12.054 20.708 1.00 82.31 246 LEU A CA 1
ATOM 1934 C C . LEU A 1 246 ? -13.30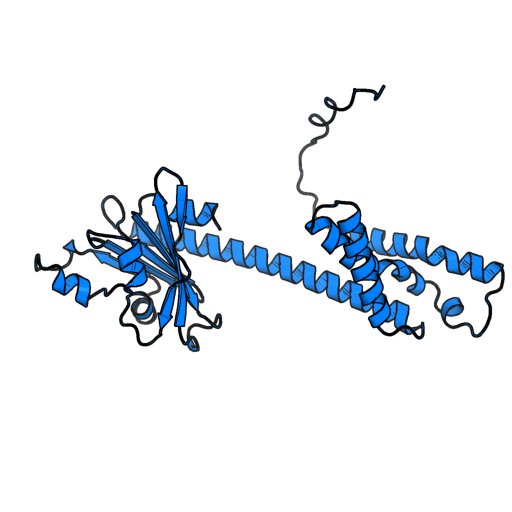1 13.471 20.191 1.00 82.31 246 LEU A C 1
ATOM 1936 O O . LEU A 1 246 ? -12.391 13.687 19.388 1.00 82.31 246 LEU A O 1
ATOM 1940 N N . ARG A 1 247 ? -14.052 14.460 20.681 1.00 84.00 247 ARG A N 1
ATOM 1941 C CA . ARG A 1 247 ? -13.830 15.869 20.354 1.00 84.00 247 ARG A CA 1
ATOM 1942 C C . ARG A 1 247 ? -12.461 16.344 20.834 1.00 84.00 247 ARG A C 1
ATOM 1944 O O . ARG A 1 247 ? -11.745 16.976 20.060 1.00 84.00 247 ARG A O 1
ATOM 1951 N N . GLN A 1 248 ? -12.084 16.010 22.065 1.00 82.56 248 GLN A N 1
ATOM 1952 C CA . GLN A 1 248 ? -10.779 16.364 22.615 1.00 82.56 248 GLN A CA 1
ATOM 1953 C C . GLN A 1 248 ? -9.640 15.680 21.849 1.00 82.56 248 GLN A C 1
ATOM 1955 O O . GLN A 1 248 ? -8.636 16.324 21.561 1.00 82.56 248 GLN A O 1
ATOM 1960 N N . MET A 1 249 ? -9.805 14.411 21.458 1.00 74.50 249 MET A N 1
ATOM 1961 C CA . MET A 1 249 ? -8.834 13.710 20.610 1.00 74.50 249 MET A CA 1
ATOM 1962 C C . MET A 1 249 ? -8.609 14.455 19.290 1.00 74.50 249 MET A C 1
ATOM 1964 O O . MET A 1 249 ? -7.462 14.697 18.920 1.00 74.50 249 MET A O 1
ATOM 1968 N N . ARG A 1 250 ? -9.684 14.902 18.629 1.00 73.00 250 ARG A N 1
ATOM 1969 C CA . ARG A 1 250 ? -9.595 15.712 17.405 1.00 73.00 250 ARG A CA 1
ATOM 1970 C C . ARG A 1 250 ? -8.882 17.048 17.635 1.00 73.00 250 ARG A C 1
ATOM 1972 O O . ARG A 1 250 ? -8.056 17.434 16.824 1.00 73.00 250 ARG A O 1
ATOM 1979 N N . GLU A 1 251 ? -9.192 17.750 18.722 1.00 74.62 251 GLU A N 1
ATOM 1980 C CA . GLU A 1 251 ? -8.616 19.071 19.033 1.00 74.62 251 GLU A CA 1
ATOM 1981 C C . GLU A 1 251 ? -7.150 18.991 19.502 1.00 74.62 251 GLU A C 1
ATOM 1983 O O . GLU A 1 251 ? -6.375 19.920 19.284 1.00 74.62 251 GLU A O 1
ATOM 1988 N N . SER A 1 252 ? -6.749 17.871 20.113 1.00 63.62 252 SER A N 1
ATOM 1989 C CA . SER A 1 252 ? -5.370 17.618 20.557 1.00 63.62 252 SER A CA 1
ATOM 1990 C C . SER A 1 252 ? -4.406 17.286 19.414 1.00 63.62 252 SER A C 1
ATOM 1992 O O . SER A 1 252 ? -3.194 17.453 19.561 1.00 63.62 252 SER A O 1
ATOM 1994 N N . GLN A 1 253 ? -4.928 16.860 18.260 1.00 56.97 253 GLN A N 1
ATOM 1995 C CA . GLN A 1 253 ? -4.147 16.780 17.035 1.00 56.97 253 GLN A CA 1
ATOM 1996 C C . GLN A 1 253 ? -3.978 18.197 16.488 1.00 56.97 253 GLN A C 1
ATOM 1998 O O . GLN A 1 253 ? -4.788 18.680 15.704 1.00 56.97 253 GLN A O 1
ATOM 2003 N N . HIS A 1 254 ? -2.910 18.876 16.909 1.00 48.66 254 HIS A N 1
ATOM 2004 C CA . HIS A 1 254 ? -2.457 20.126 16.301 1.00 48.66 254 HIS A CA 1
ATOM 2005 C C . HIS A 1 254 ? -1.886 19.836 14.901 1.00 48.66 254 HIS A C 1
ATOM 2007 O O . HIS A 1 254 ? -0.692 19.975 14.651 1.00 48.66 254 HIS A O 1
ATOM 2013 N N . ILE A 1 255 ? -2.740 19.359 13.996 1.00 45.91 255 ILE A N 1
ATOM 2014 C CA . ILE A 1 255 ? -2.485 19.370 12.563 1.00 45.91 255 ILE A CA 1
ATOM 2015 C C . ILE A 1 255 ? -2.658 20.840 12.175 1.00 45.91 255 ILE A C 1
ATOM 2017 O O . ILE A 1 255 ? -3.766 21.360 12.321 1.00 45.91 255 ILE A O 1
ATOM 2021 N N . PRO A 1 256 ? -1.599 21.548 11.740 1.00 37.41 256 PRO A N 1
ATOM 2022 C CA . PRO A 1 256 ? -1.786 22.859 11.147 1.00 37.41 256 PRO A CA 1
ATOM 2023 C C . PRO A 1 256 ? -2.749 22.653 9.983 1.00 37.41 256 PRO A C 1
ATOM 2025 O O . PRO A 1 256 ? -2.445 21.860 9.089 1.00 37.41 256 PRO A O 1
ATOM 2028 N N . GLU A 1 257 ? -3.917 23.300 10.007 1.00 39.31 257 GLU A N 1
ATOM 2029 C CA . GLU A 1 257 ? -4.767 23.303 8.823 1.00 39.31 257 GLU A CA 1
ATOM 2030 C C . GLU A 1 257 ? -3.887 23.748 7.647 1.00 39.31 257 GLU A C 1
ATOM 2032 O O . GLU A 1 257 ? -3.230 24.797 7.745 1.00 39.31 257 GLU A O 1
ATOM 2037 N N . PRO A 1 258 ? -3.808 22.979 6.544 1.00 33.41 258 PRO A N 1
ATOM 2038 C CA . PRO A 1 258 ? -3.292 23.561 5.325 1.00 33.41 258 PRO A CA 1
ATOM 2039 C C . PRO A 1 258 ? -4.173 24.780 5.071 1.00 33.41 258 PRO A C 1
ATOM 2041 O O . PRO A 1 258 ? -5.397 24.650 5.037 1.00 33.41 258 PRO A O 1
ATOM 2044 N N . ARG A 1 259 ? -3.558 25.967 4.978 1.00 34.81 259 ARG A N 1
ATOM 2045 C CA . ARG A 1 259 ? -4.235 27.205 4.579 1.00 34.81 259 ARG A CA 1
ATOM 2046 C C . ARG A 1 259 ? -4.807 26.996 3.178 1.00 34.81 259 ARG A C 1
ATOM 2048 O O . ARG A 1 259 ? -4.201 27.377 2.184 1.00 34.81 259 ARG A O 1
ATOM 2055 N N . LEU A 1 260 ? -5.961 26.352 3.101 1.00 34.59 260 LEU A N 1
ATOM 2056 C CA . LEU A 1 260 ? -6.875 26.480 1.994 1.00 34.59 260 LEU A CA 1
ATOM 2057 C C . LEU A 1 260 ? -7.512 27.841 2.212 1.00 34.59 260 LEU A C 1
ATOM 2059 O O . LEU A 1 260 ? -8.400 28.001 3.048 1.00 34.59 260 LEU A O 1
ATOM 2063 N N . GLU A 1 261 ? -6.982 28.845 1.518 1.00 34.25 261 GLU A N 1
ATOM 2064 C CA . GLU A 1 261 ? -7.674 30.114 1.369 1.00 34.25 261 GLU A CA 1
ATOM 2065 C C . GLU A 1 261 ? -9.125 29.819 0.964 1.00 34.25 261 GLU A C 1
ATOM 2067 O O . GLU A 1 261 ? -9.405 29.165 -0.040 1.00 34.25 261 GLU A O 1
ATOM 2072 N N . SER A 1 262 ? -10.028 30.201 1.866 1.00 34.19 262 SER A N 1
ATOM 2073 C CA . SER A 1 262 ? -11.469 30.373 1.705 1.00 34.19 262 SER A CA 1
ATOM 2074 C C . SER A 1 262 ? -12.093 29.793 0.426 1.00 34.19 262 SER A C 1
ATOM 2076 O O . SER A 1 262 ? -12.440 30.516 -0.503 1.00 34.19 262 SER A O 1
ATOM 2078 N N . SER A 1 263 ? -12.419 28.499 0.441 1.00 33.78 263 SER A N 1
ATOM 2079 C CA . SER A 1 263 ? -13.416 27.909 -0.474 1.00 33.78 263 SER A CA 1
ATOM 2080 C C . SER A 1 263 ? -14.864 28.303 -0.107 1.00 33.78 263 SER A C 1
ATOM 2082 O O . SER A 1 263 ? -15.816 27.589 -0.419 1.00 33.78 263 SER A O 1
ATOM 2084 N N . SER A 1 264 ? -15.058 29.448 0.558 1.00 36.59 264 SER A N 1
ATOM 2085 C CA . SER A 1 264 ? -16.371 30.031 0.853 1.00 36.59 264 SER A CA 1
ATOM 2086 C C . SER A 1 264 ? -17.006 30.734 -0.356 1.00 36.59 264 SER A C 1
ATOM 2088 O O . SER A 1 264 ? -18.177 31.108 -0.278 1.00 36.59 264 SER A O 1
ATOM 2090 N N . GLU A 1 265 ? -16.297 30.855 -1.486 1.00 35.88 265 GLU A N 1
ATOM 2091 C CA . GLU A 1 265 ? -16.827 31.483 -2.708 1.00 35.88 265 GLU A CA 1
ATOM 2092 C C . GLU A 1 265 ? -17.376 30.498 -3.757 1.00 35.88 265 GLU A C 1
ATOM 2094 O O . GLU A 1 265 ? -18.237 30.881 -4.545 1.00 35.88 265 GLU A O 1
ATOM 2099 N N . LEU A 1 266 ? -17.005 29.211 -3.739 1.00 37.22 266 LEU A N 1
ATOM 2100 C CA . LEU A 1 266 ? -17.416 28.263 -4.795 1.00 37.22 266 LEU A CA 1
ATOM 2101 C C . LEU A 1 266 ? -18.652 27.403 -4.455 1.00 37.22 266 LEU A C 1
ATOM 2103 O O . LEU A 1 266 ? -19.239 26.786 -5.342 1.00 37.22 266 LEU A O 1
ATOM 2107 N N . GLY A 1 267 ? -19.107 27.389 -3.197 1.00 31.02 267 GLY A N 1
ATOM 2108 C CA . GLY A 1 267 ? -20.225 26.541 -2.746 1.00 31.02 267 GLY A CA 1
ATOM 2109 C C . GLY A 1 267 ? -21.621 27.184 -2.757 1.00 31.02 267 GLY A C 1
ATOM 2110 O O . GLY A 1 267 ? -22.616 26.483 -2.584 1.00 31.02 267 GLY A O 1
ATOM 2111 N N . ARG A 1 268 ? -21.744 28.505 -2.954 1.00 35.41 268 ARG A N 1
ATOM 2112 C CA . ARG A 1 268 ? -23.028 29.226 -2.784 1.00 35.41 268 ARG A CA 1
ATOM 2113 C C . ARG A 1 268 ? -23.954 29.243 -4.007 1.00 35.41 268 ARG A C 1
ATOM 2115 O O . ARG A 1 268 ? -25.033 29.819 -3.917 1.00 35.41 268 ARG A O 1
ATOM 2122 N N . GLN A 1 269 ? -23.598 28.607 -5.126 1.00 38.50 269 GLN A N 1
ATOM 2123 C CA . GLN A 1 269 ? -24.389 28.703 -6.367 1.00 38.50 269 GLN A CA 1
ATOM 2124 C C . GLN A 1 269 ? -25.183 27.458 -6.793 1.00 38.50 269 GLN A C 1
ATOM 2126 O O . GLN A 1 269 ? -25.801 27.488 -7.855 1.00 38.50 269 GLN A O 1
ATOM 2131 N N . ARG A 1 270 ? -25.247 26.370 -6.013 1.00 37.66 270 ARG A N 1
ATOM 2132 C CA . ARG A 1 270 ? -25.928 25.145 -6.488 1.00 37.66 270 ARG A CA 1
ATOM 2133 C C . ARG A 1 270 ? -26.785 24.401 -5.468 1.00 37.66 270 ARG A C 1
ATOM 2135 O O . ARG A 1 270 ? -26.723 23.185 -5.431 1.00 37.66 270 ARG A O 1
ATOM 2142 N N . ILE A 1 271 ? -27.658 25.072 -4.713 1.00 37.19 271 ILE A N 1
ATOM 2143 C CA . ILE A 1 271 ? -28.841 24.393 -4.143 1.00 37.19 271 ILE A CA 1
ATOM 2144 C C . ILE A 1 271 ? -30.042 25.352 -4.125 1.00 37.19 271 ILE A C 1
ATOM 2146 O O . ILE A 1 271 ? -30.334 26.001 -3.127 1.00 37.19 271 ILE A O 1
ATOM 2150 N N . SER A 1 272 ? -30.760 25.438 -5.246 1.00 34.81 272 SER A N 1
ATOM 2151 C CA . SER A 1 272 ? -32.136 25.950 -5.286 1.00 34.81 272 SER A CA 1
ATOM 2152 C C . SER A 1 272 ? -32.942 25.242 -6.378 1.00 34.81 272 SER A C 1
ATOM 2154 O O . SER A 1 272 ? -33.190 25.761 -7.463 1.00 34.81 272 SER A O 1
ATOM 2156 N N . ARG A 1 273 ? -33.392 24.019 -6.086 1.00 31.91 273 ARG A N 1
ATOM 2157 C CA . ARG A 1 273 ? -34.600 23.472 -6.716 1.00 31.91 273 ARG A CA 1
ATOM 2158 C C . ARG A 1 273 ? -35.463 22.796 -5.650 1.00 31.91 273 ARG A C 1
ATOM 2160 O O . ARG A 1 273 ? -34.988 21.849 -5.030 1.00 31.91 273 ARG A O 1
ATOM 2167 N N . PRO A 1 274 ? -36.697 23.272 -5.413 1.00 40.19 274 PRO A N 1
ATOM 2168 C CA . PRO A 1 274 ? -37.644 22.572 -4.564 1.00 40.19 274 PRO A CA 1
ATOM 2169 C C . PRO A 1 274 ? -38.214 21.372 -5.325 1.00 40.19 274 PRO A C 1
ATOM 2171 O O . PRO A 1 274 ? -38.584 21.488 -6.495 1.00 40.19 274 PRO A O 1
ATOM 2174 N N . TYR A 1 275 ? -38.279 20.228 -4.649 1.00 34.78 275 TYR A N 1
ATOM 2175 C CA . TYR A 1 275 ? -39.107 19.103 -5.071 1.00 34.78 275 TYR A CA 1
ATOM 2176 C C . TYR A 1 275 ? -40.578 19.555 -5.082 1.00 34.78 275 TYR A C 1
ATOM 2178 O O . TYR A 1 275 ? -41.058 20.128 -4.102 1.00 34.78 275 TYR A O 1
ATOM 2186 N N . ARG A 1 276 ? -41.262 19.323 -6.203 1.00 41.09 276 ARG A N 1
ATOM 2187 C CA . ARG A 1 276 ? -42.723 19.240 -6.301 1.00 41.09 276 ARG A CA 1
ATOM 2188 C C . ARG A 1 276 ? -43.088 17.789 -6.552 1.00 41.09 276 ARG A C 1
ATOM 2190 O O . ARG A 1 276 ? -42.304 17.135 -7.275 1.00 41.09 276 ARG A O 1
#

Sequence (276 aa):
MLPIVSSWTDGWRAVFIAVADNRNYEKATALIGHAFRIEGGELVSSPAIRIGKESDAPVWRSLKDKNCIIARRSDFSSDSDEEWETSYPLHPAVRSFLGLPYPGNLLNWHEENYIVIAFDKSGSLTELDKQAFDGQVSTAHTVRSLIDLTRQADQRFLQSVCGLSAASESSDESTGRHIHRVNVCAENLARHMGLEDEICRWLGQVAALHDIGKIAMPQIIKKPGKLSPDEYREMQMHSIEGFRILRQMRESQHIPEPRLESSSELGRQRISRPYR

Secondary structure (DSSP, 8-state):
-HHHHHHHSTTEEEEEEEEETTS-GGG-SEEEEEEEEEETTEEEEPPPEEEETT--SHHHHHHHH-SEEEEEGGGSSSS-HHHHHHHSPPPHHHHHHH-SSPPSEEEEEEETTEEEEEEEESS---HHHHHHHHHHHHHHHHHHHHHHHHHHHHHHHHHHHHHHHHHHHTTTT--THHHHHHHHHHHHHHHHTT--HHHHHHHHHHGGGTTGGGGG-HHHHT--SPPPHHHHHHHHTHHHHHHHHHHHHHHH---PPP----TTSSSTTS------

Mean predicted aligned error: 14.17 Å

Nearest PDB structures (foldseek):
  4me4-assembly1_B  TM=6.591E-01  e=4.041E-09  Persephonella marina EX-H1
  5lnh-assembly1_A  TM=4.092E-01  e=8.760E-01  Bacillus subtilis subsp. subtilis str. 168
  4e2l-assembly1_C  TM=2.145E-01  e=2.602E+00  Escherichia coli O157:H7

Radius of gyration: 28.8 Å; Cα contacts (8 Å, |Δi|>4): 308; chains: 1; bounding box: 74×50×77 Å